Protein AF-A0AAD4ENF5-F1 (afdb_monomer_lite)

Secondary structure (DSSP, 8-state):
-----S---HHHHHHHHHHHHHHHHHHHHHHHHHTTTTS-GGGS-TTHHHHHHHHHHHHHHHHHHHHHHHHHHHHHHHHHHSTT-HHHHHHHHHHHHHHHHHHHHHHHHHHSSEESTTHHHHTT-SSPPS-EEPPHHHHHHHHHHHHHHHHHHHHHHHHHHHHHHHHTT--HHHHHHHHHHHHHHHHHHHT---TTSSS--

Organism: NCBI:txid669026

pLDDT: mean 75.65, std 14.3, range [32.25, 95.06]

Radius of gyration: 20.9 Å; chains: 1; bounding box: 62×36×56 Å

Foldseek 3Di:
DDDPDPDDDPLNVLVVVLVVLVVVLVVLVVVLVVLPVPHDPVPGDLVSQLVSQVSVLVSVLSVLVSLLSVLLSLLVVCCVVVVPDPVLNVVSVVLNVVSNVLSVVVSVCSQPQKVVSSQSSCVSHPDHDDIDGDPCVVSVVSVVVSVVSSVVSQLCSLVSVVVVVVVPPDDPVSVVVSVVSVVVSVVVVVPPPDPVPPPPD

Sequence (201 aa):
MGVLLKRFYIEDWFALVTLVLYIAYTAIAFVALEYGLGKQLVDVPLIDRPIAMMWRWIGTYFYIVITALVKIIIGLFLLRICNHQRWERIILWAMIIIIAVYNLFFFFLAIFACRPAGYQWTFYNPVPEEGECNSSGSATYPTYVAVLLNVVADWILPLLPARLVWKAKMERRKKISVYAVLALGSMYVLDSPSTDNLICK

InterPro domains:
  IPR049326 Rhodopsin domain, fungi [PF20684] (6-189)
  IPR052337 Satratoxin biosynthesis SC1 cluster protein 4-like [PTHR33048] (3-187)

Structure (mmCIF, N/CA/C/O backbone):
data_AF-A0AAD4ENF5-F1
#
_entry.id   AF-A0AAD4ENF5-F1
#
loop_
_atom_site.group_PDB
_atom_site.id
_atom_site.type_symbol
_atom_site.label_atom_id
_atom_site.label_alt_id
_atom_site.label_comp_id
_atom_site.label_asym_id
_atom_site.label_entity_id
_atom_site.label_seq_id
_atom_site.pdbx_PDB_ins_code
_atom_site.Cartn_x
_atom_site.Cartn_y
_atom_site.Cartn_z
_atom_site.occupancy
_atom_site.B_iso_or_equiv
_atom_site.auth_seq_id
_atom_site.auth_comp_id
_atom_site.auth_asym_id
_atom_site.auth_atom_id
_atom_site.pdbx_PDB_model_num
ATOM 1 N N . MET A 1 1 ? -23.781 -23.413 12.553 1.00 32.25 1 MET A N 1
ATOM 2 C CA . MET A 1 1 ? -24.041 -23.156 11.122 1.00 32.25 1 MET A CA 1
ATOM 3 C C . MET A 1 1 ? -24.105 -21.654 10.927 1.00 32.25 1 MET A C 1
ATOM 5 O O . MET A 1 1 ? -24.927 -21.008 11.564 1.00 32.25 1 MET A O 1
ATOM 9 N N . GLY A 1 2 ? -23.144 -21.097 10.189 1.00 41.00 2 GLY A N 1
ATOM 10 C CA . GLY A 1 2 ? -23.000 -19.654 10.010 1.00 41.00 2 GLY A CA 1
ATOM 11 C C . GLY A 1 2 ? -24.148 -19.099 9.179 1.00 41.00 2 GLY A C 1
ATOM 12 O O . GLY A 1 2 ? -24.309 -19.466 8.020 1.00 41.00 2 GLY A O 1
ATOM 13 N N . VAL A 1 3 ? -24.950 -18.224 9.776 1.00 49.69 3 VAL A N 1
ATOM 14 C CA . VAL A 1 3 ? -25.921 -17.425 9.033 1.00 49.69 3 VAL A CA 1
ATOM 15 C C . VAL A 1 3 ? -25.131 -16.323 8.328 1.00 49.69 3 VAL A C 1
ATOM 17 O O . VAL A 1 3 ? -24.711 -15.355 8.958 1.00 49.69 3 VAL A O 1
ATOM 20 N N . LEU A 1 4 ? -24.886 -16.501 7.028 1.00 52.22 4 LEU A N 1
ATOM 21 C CA . LEU A 1 4 ? -24.478 -15.424 6.126 1.00 52.22 4 LEU A CA 1
ATOM 22 C C . LEU A 1 4 ? -25.549 -14.328 6.206 1.00 52.22 4 LEU A C 1
ATOM 24 O O . LEU A 1 4 ? -26.705 -14.544 5.836 1.00 52.22 4 LEU A O 1
ATOM 28 N N . LEU A 1 5 ? -25.184 -13.168 6.754 1.00 58.12 5 LEU A N 1
ATOM 29 C CA . LEU A 1 5 ? -26.067 -12.010 6.825 1.00 58.12 5 LEU A CA 1
ATOM 30 C C . LEU A 1 5 ? -26.479 -11.630 5.397 1.00 58.12 5 LEU A C 1
ATOM 32 O O . LEU A 1 5 ? -25.654 -11.257 4.573 1.00 58.12 5 LEU A O 1
ATOM 36 N N . LYS A 1 6 ? -27.781 -11.735 5.119 1.00 53.53 6 LYS A N 1
ATOM 37 C CA . LYS A 1 6 ? -28.443 -11.600 3.809 1.00 53.53 6 LYS A CA 1
ATOM 38 C C . LYS A 1 6 ? -28.420 -10.175 3.223 1.00 53.53 6 LYS A C 1
ATOM 40 O O . LYS A 1 6 ? -29.302 -9.804 2.455 1.00 53.53 6 LYS A O 1
ATOM 45 N N . ARG A 1 7 ? -27.463 -9.339 3.624 1.00 62.09 7 ARG A N 1
ATOM 46 C CA . ARG A 1 7 ? -27.374 -7.934 3.232 1.00 62.09 7 ARG A CA 1
ATOM 47 C C . ARG A 1 7 ? -25.939 -7.661 2.806 1.00 62.09 7 ARG A C 1
ATOM 49 O O . ARG A 1 7 ? -25.093 -7.447 3.661 1.00 62.09 7 ARG A O 1
ATOM 56 N N . PHE A 1 8 ? -25.692 -7.724 1.499 1.00 65.69 8 PHE A N 1
ATOM 57 C CA . PHE A 1 8 ? -24.437 -7.263 0.912 1.00 65.69 8 PHE A CA 1
ATOM 58 C C . PHE A 1 8 ? -24.306 -5.769 1.177 1.00 65.69 8 PHE A C 1
ATOM 60 O O . PHE A 1 8 ? -25.213 -4.991 0.861 1.00 65.69 8 PHE A O 1
ATOM 67 N N . TYR A 1 9 ? -23.200 -5.375 1.788 1.00 79.00 9 TYR A N 1
ATOM 68 C CA . TYR A 1 9 ? -22.867 -3.977 1.982 1.00 79.00 9 TYR A CA 1
ATOM 69 C C . TYR A 1 9 ? -21.928 -3.511 0.878 1.00 79.00 9 TYR A C 1
ATOM 71 O O . TYR A 1 9 ? -21.269 -4.301 0.209 1.00 79.00 9 TYR A O 1
ATOM 79 N N . ILE A 1 10 ? -21.874 -2.196 0.678 1.00 80.31 10 ILE A N 1
ATOM 80 C CA . ILE A 1 10 ? -20.982 -1.569 -0.305 1.00 80.31 10 ILE A CA 1
ATOM 81 C C . ILE A 1 10 ? -19.514 -1.967 -0.039 1.00 80.31 10 ILE A C 1
ATOM 83 O O . ILE A 1 10 ? -18.742 -2.171 -0.970 1.00 80.31 10 ILE A O 1
ATOM 87 N N . GLU A 1 11 ? -19.157 -2.158 1.233 1.00 83.62 11 GLU A N 1
ATOM 88 C CA . GLU A 1 11 ? -17.850 -2.650 1.688 1.00 83.62 11 GLU A CA 1
ATOM 89 C C . GLU A 1 11 ? -17.495 -4.027 1.096 1.00 83.62 11 GLU A C 1
ATOM 91 O O . GLU A 1 11 ? -16.354 -4.241 0.689 1.00 83.62 11 GLU A O 1
ATOM 96 N N . ASP A 1 12 ? -18.473 -4.932 0.969 1.00 86.75 12 ASP A N 1
ATOM 97 C CA . ASP A 1 12 ? -18.268 -6.280 0.423 1.00 86.75 12 ASP A CA 1
ATOM 98 C C . ASP A 1 12 ? -17.985 -6.235 -1.089 1.00 86.75 12 ASP A C 1
ATOM 100 O O . ASP A 1 12 ? -17.170 -7.002 -1.600 1.00 86.75 12 ASP A O 1
ATOM 104 N N . TRP A 1 13 ? -18.605 -5.293 -1.811 1.00 87.56 13 TRP A N 1
ATOM 105 C CA . TRP A 1 13 ? -18.306 -5.049 -3.227 1.00 87.56 13 TRP A CA 1
ATOM 106 C C . TRP A 1 13 ? -16.887 -4.524 -3.425 1.00 87.56 13 TRP A C 1
ATOM 108 O O . TRP A 1 13 ? -16.167 -5.020 -4.291 1.00 87.56 13 TRP A O 1
ATOM 118 N N . PHE A 1 14 ? -16.454 -3.565 -2.602 1.00 88.25 14 PHE A N 1
ATOM 119 C CA . PHE A 1 14 ? -15.073 -3.086 -2.639 1.00 88.25 14 PHE A CA 1
ATOM 120 C C . PHE A 1 14 ? -14.075 -4.204 -2.312 1.00 88.25 14 PHE A C 1
ATOM 122 O O . PHE A 1 14 ? -13.032 -4.296 -2.962 1.00 88.25 14 PHE A O 1
ATOM 129 N N . ALA A 1 15 ? -14.402 -5.093 -1.370 1.00 89.88 15 ALA A N 1
ATOM 130 C CA . ALA A 1 15 ? -13.582 -6.263 -1.057 1.00 89.88 15 ALA A CA 1
ATOM 131 C C . ALA A 1 15 ? -13.474 -7.239 -2.237 1.00 89.88 15 ALA A C 1
ATOM 133 O O . ALA A 1 15 ? -12.371 -7.684 -2.552 1.00 89.88 15 ALA A O 1
ATOM 134 N N . LEU A 1 16 ? -14.578 -7.518 -2.936 1.00 91.88 16 LEU A N 1
ATOM 135 C CA . LEU A 1 16 ? -14.569 -8.354 -4.140 1.00 91.88 16 LEU A CA 1
ATOM 136 C C . LEU A 1 16 ? -13.735 -7.737 -5.267 1.00 91.88 16 LEU A C 1
ATOM 138 O O . LEU A 1 16 ? -12.925 -8.432 -5.874 1.00 91.88 16 LEU A O 1
ATOM 142 N N . VAL A 1 17 ? -13.873 -6.433 -5.517 1.00 91.75 17 VAL A N 1
ATOM 143 C CA . VAL A 1 17 ? -13.056 -5.728 -6.520 1.00 91.75 17 VAL A CA 1
ATOM 144 C C . VAL A 1 17 ? -11.573 -5.803 -6.158 1.00 91.75 17 VAL A C 1
ATOM 146 O O . VAL A 1 17 ? -10.739 -6.121 -7.003 1.00 91.75 17 VAL A O 1
ATOM 149 N N . THR A 1 18 ? -11.243 -5.573 -4.888 1.00 93.00 18 THR A N 1
ATOM 150 C CA . THR A 1 18 ? -9.863 -5.652 -4.393 1.00 93.00 18 THR A CA 1
ATOM 151 C C . THR A 1 18 ? -9.289 -7.061 -4.543 1.00 93.00 18 THR A C 1
ATOM 153 O O . THR A 1 18 ? -8.130 -7.210 -4.921 1.00 93.00 18 THR A O 1
ATOM 156 N N . LEU A 1 19 ? -10.099 -8.099 -4.317 1.00 93.38 19 LEU A N 1
ATOM 157 C CA . LEU A 1 19 ? -9.700 -9.490 -4.525 1.00 93.38 19 LEU A CA 1
ATOM 158 C C . LEU A 1 19 ? -9.374 -9.775 -5.996 1.00 93.38 19 LEU A C 1
ATOM 160 O O . LEU A 1 19 ? -8.353 -10.392 -6.285 1.00 93.38 19 LEU A O 1
ATOM 164 N N . VAL A 1 20 ? -10.205 -9.303 -6.928 1.00 94.81 20 VAL A N 1
ATOM 165 C CA . VAL A 1 20 ? -9.954 -9.461 -8.371 1.00 94.81 20 VAL A CA 1
ATOM 166 C C . VAL A 1 20 ? -8.667 -8.745 -8.784 1.00 94.81 20 VAL A C 1
ATOM 168 O O . VAL A 1 20 ? -7.845 -9.323 -9.493 1.00 94.81 20 VAL A O 1
ATOM 171 N N . LEU A 1 21 ? -8.445 -7.522 -8.292 1.00 93.44 21 LEU A N 1
ATOM 172 C CA . LEU A 1 21 ? -7.199 -6.786 -8.529 1.00 93.44 21 LEU A CA 1
ATOM 173 C C . LEU A 1 21 ? -5.983 -7.523 -7.957 1.00 93.44 21 LEU A C 1
ATOM 175 O O . LEU A 1 21 ? -4.937 -7.564 -8.599 1.00 93.44 21 LEU A O 1
ATOM 179 N N . TYR A 1 22 ? -6.120 -8.140 -6.783 1.00 94.25 22 TYR A N 1
ATOM 180 C CA . TYR A 1 22 ? -5.055 -8.933 -6.177 1.00 94.25 22 TYR A CA 1
ATOM 181 C C . TYR A 1 22 ? -4.712 -10.182 -6.995 1.00 94.25 22 TYR A C 1
ATOM 183 O O . TYR A 1 22 ? -3.536 -10.481 -7.177 1.00 94.25 22 TYR A O 1
ATOM 191 N N . ILE A 1 23 ? -5.710 -10.870 -7.554 1.00 95.06 23 ILE A N 1
ATOM 192 C CA . ILE A 1 23 ? -5.486 -12.003 -8.467 1.00 95.06 23 ILE A CA 1
ATOM 193 C C . ILE A 1 23 ? -4.753 -11.543 -9.736 1.00 95.06 23 ILE A C 1
ATOM 195 O O . ILE A 1 23 ? -3.837 -12.215 -10.204 1.00 95.06 23 ILE A O 1
ATOM 199 N N . ALA A 1 24 ? -5.114 -10.381 -10.285 1.00 94.00 24 ALA A N 1
ATOM 200 C CA . ALA A 1 24 ? -4.399 -9.817 -11.428 1.00 94.00 24 ALA A CA 1
ATOM 201 C C . ALA A 1 24 ? -2.940 -9.475 -11.073 1.00 94.00 24 ALA A C 1
ATOM 203 O O . ALA A 1 24 ? -2.028 -9.795 -11.832 1.00 94.00 24 ALA A O 1
ATOM 204 N N . TYR A 1 25 ? -2.708 -8.882 -9.899 1.00 94.25 25 TYR A N 1
ATOM 205 C CA . TYR A 1 25 ? -1.368 -8.582 -9.396 1.00 94.25 25 TYR A CA 1
ATOM 206 C C . TYR A 1 25 ? -0.502 -9.840 -9.252 1.00 94.25 25 TYR A C 1
ATOM 208 O O . TYR A 1 25 ? 0.651 -9.837 -9.683 1.00 94.25 25 TYR A O 1
ATOM 216 N N . THR A 1 26 ? -1.036 -10.926 -8.688 1.00 93.44 26 THR A N 1
ATOM 217 C CA . THR A 1 26 ? -0.268 -12.170 -8.542 1.00 93.44 26 THR A CA 1
ATOM 218 C C . THR A 1 26 ? 0.046 -12.802 -9.894 1.00 93.44 26 THR A C 1
ATOM 220 O O . THR A 1 26 ? 1.171 -13.253 -10.092 1.00 93.44 26 THR A O 1
ATOM 223 N N . ALA A 1 27 ? -0.883 -12.770 -10.854 1.00 93.88 27 ALA A N 1
ATOM 224 C CA . ALA A 1 27 ? -0.622 -13.223 -12.220 1.00 93.88 27 ALA A CA 1
ATOM 225 C C . ALA A 1 27 ? 0.510 -12.420 -12.887 1.00 93.88 27 ALA A C 1
ATOM 227 O O . ALA A 1 27 ? 1.433 -13.007 -13.445 1.00 93.88 27 ALA A O 1
ATOM 228 N N . ILE A 1 28 ? 0.488 -11.089 -12.761 1.00 91.44 28 ILE A N 1
ATOM 229 C CA . ILE A 1 28 ? 1.560 -10.205 -13.247 1.00 91.44 28 ILE A CA 1
ATOM 230 C C . ILE A 1 28 ? 2.901 -10.555 -12.595 1.00 91.44 28 ILE A C 1
ATOM 232 O O . ILE A 1 28 ? 3.924 -10.602 -13.276 1.00 91.44 28 ILE A O 1
ATOM 236 N N . ALA A 1 29 ? 2.904 -10.826 -11.288 1.00 89.69 29 ALA A N 1
ATOM 237 C CA . ALA A 1 29 ? 4.113 -11.209 -10.571 1.00 89.69 29 ALA A CA 1
ATOM 238 C C . ALA A 1 29 ? 4.694 -12.531 -11.095 1.00 89.69 29 ALA A C 1
ATOM 240 O O . ALA A 1 29 ? 5.900 -12.604 -11.313 1.00 89.69 29 ALA A O 1
ATOM 241 N N . PHE A 1 30 ? 3.861 -13.544 -11.362 1.00 91.25 30 PHE A N 1
ATOM 242 C CA . PHE A 1 30 ? 4.321 -14.801 -11.963 1.00 91.25 30 PHE A CA 1
ATOM 243 C C . PHE A 1 30 ? 4.950 -14.586 -13.339 1.00 91.25 30 PHE A C 1
ATOM 245 O O . PHE A 1 30 ? 6.053 -15.068 -13.577 1.00 91.25 30 PHE A O 1
ATOM 252 N N . VAL A 1 31 ? 4.305 -13.795 -14.199 1.00 90.00 31 VAL A N 1
ATOM 253 C CA . VAL A 1 31 ? 4.862 -13.440 -15.511 1.00 90.00 31 VAL A CA 1
ATOM 254 C C . VAL A 1 31 ? 6.209 -12.733 -15.346 1.00 90.00 31 VAL A C 1
ATOM 256 O O . VAL A 1 31 ? 7.177 -13.076 -16.015 1.00 90.00 31 VAL A O 1
ATOM 259 N N . ALA A 1 32 ? 6.324 -11.789 -14.411 1.00 86.88 32 ALA A N 1
ATOM 260 C CA . ALA A 1 32 ? 7.579 -11.085 -14.171 1.00 86.88 32 ALA A CA 1
ATOM 261 C C . ALA A 1 32 ? 8.723 -12.030 -13.750 1.00 86.88 32 ALA A C 1
ATOM 263 O O . ALA A 1 32 ? 9.859 -11.853 -14.193 1.00 86.88 32 ALA A O 1
ATOM 264 N N . LEU A 1 33 ? 8.433 -13.046 -12.928 1.00 86.75 33 LEU A N 1
ATOM 265 C CA . LEU A 1 33 ? 9.412 -14.060 -12.515 1.00 86.75 33 LEU A CA 1
ATOM 266 C C . LEU A 1 33 ? 9.925 -14.888 -13.703 1.00 86.75 33 LEU A C 1
ATOM 268 O O . LEU A 1 33 ? 11.116 -15.205 -13.750 1.00 86.75 33 LEU A O 1
ATOM 272 N N . GLU A 1 34 ? 9.065 -15.202 -14.676 1.00 86.88 34 GLU A N 1
ATOM 273 C CA . GLU A 1 34 ? 9.462 -15.922 -15.895 1.00 86.88 34 GLU A CA 1
ATOM 274 C C . GLU A 1 34 ? 10.485 -15.126 -16.718 1.00 86.88 34 GLU A C 1
ATOM 276 O O . GLU A 1 34 ? 11.475 -15.694 -17.178 1.00 86.88 34 GLU A O 1
ATOM 281 N N . TYR A 1 35 ? 10.328 -13.800 -16.795 1.00 82.69 35 TYR A N 1
ATOM 282 C CA . TYR A 1 35 ? 11.280 -12.889 -17.451 1.00 82.69 35 TYR A CA 1
ATOM 283 C C . TYR A 1 35 ? 12.545 -12.594 -16.620 1.00 82.69 35 TYR A C 1
ATOM 285 O O . TYR A 1 35 ? 13.341 -11.723 -16.968 1.00 82.69 35 TYR A O 1
ATOM 293 N N . GLY A 1 36 ? 12.769 -13.319 -15.519 1.00 77.81 36 GLY A N 1
ATOM 294 C CA . GLY A 1 36 ? 14.001 -13.234 -14.733 1.00 77.81 36 GLY A CA 1
ATOM 295 C C . GLY A 1 36 ? 13.982 -12.195 -13.616 1.00 77.81 36 GLY A C 1
ATOM 296 O O . GLY A 1 36 ? 15.041 -11.884 -13.064 1.00 77.81 36 GLY A O 1
ATOM 297 N N . LEU A 1 37 ? 12.807 -11.682 -13.230 1.00 79.12 37 LEU A N 1
ATOM 298 C CA . LEU A 1 37 ? 12.700 -10.844 -12.039 1.00 79.12 37 LEU A CA 1
ATOM 299 C C . LEU A 1 37 ? 13.144 -11.643 -10.799 1.00 79.12 37 LEU A C 1
ATOM 301 O O . LEU A 1 37 ? 12.616 -12.714 -10.521 1.00 79.12 37 LEU A O 1
ATOM 305 N N . GLY A 1 38 ? 14.140 -11.134 -10.069 1.00 76.12 38 GLY A N 1
ATOM 306 C CA . GLY A 1 38 ? 14.723 -11.804 -8.896 1.00 76.12 38 GLY A CA 1
ATOM 307 C C . GLY A 1 38 ? 15.993 -12.623 -9.166 1.00 76.12 38 GLY A C 1
ATOM 308 O O . GLY A 1 38 ? 16.628 -13.059 -8.209 1.00 76.12 38 GLY A O 1
ATOM 309 N N . LYS A 1 39 ? 16.412 -12.797 -10.428 1.00 79.94 39 LYS A N 1
ATOM 310 C CA . LYS A 1 39 ? 17.732 -13.356 -10.773 1.00 79.94 39 LYS A CA 1
ATOM 311 C C . LYS A 1 39 ? 18.805 -12.267 -10.755 1.00 79.94 39 LYS A C 1
ATOM 313 O O . LYS A 1 39 ? 18.502 -11.081 -10.908 1.00 79.94 39 LYS A O 1
ATOM 318 N N . GLN A 1 40 ? 20.069 -12.660 -10.587 1.00 75.19 40 GLN A N 1
ATOM 319 C CA . GLN A 1 40 ? 21.179 -11.718 -10.702 1.00 75.19 40 GLN A CA 1
ATOM 320 C C . GLN A 1 40 ? 21.199 -11.136 -12.122 1.00 75.19 40 GLN A C 1
ATOM 322 O O . GLN A 1 40 ? 21.011 -11.858 -13.097 1.00 75.19 40 GLN A O 1
ATOM 327 N N . LEU A 1 41 ? 21.442 -9.826 -12.246 1.00 72.69 41 LEU A N 1
ATOM 328 C CA . LEU A 1 41 ? 21.414 -9.104 -13.530 1.00 72.69 41 LEU A CA 1
ATOM 329 C C . LEU A 1 41 ? 22.293 -9.751 -14.614 1.00 72.69 41 LEU A C 1
ATOM 331 O O . LEU A 1 41 ? 21.995 -9.614 -15.795 1.00 72.69 41 LEU A O 1
ATOM 335 N N . VAL A 1 42 ? 23.358 -10.453 -14.216 1.00 73.69 42 VAL A N 1
ATOM 336 C CA . VAL A 1 42 ? 24.290 -11.155 -15.112 1.00 73.69 42 VAL A CA 1
ATOM 337 C C . VAL A 1 42 ? 23.624 -12.346 -15.814 1.00 73.69 42 VAL A C 1
ATOM 339 O O . VAL A 1 42 ? 23.913 -12.594 -16.981 1.00 73.69 42 VAL A O 1
ATOM 342 N N . ASP A 1 43 ? 22.686 -13.016 -15.145 1.00 78.19 43 ASP A N 1
ATOM 343 C CA . ASP A 1 43 ? 22.038 -14.242 -15.626 1.00 78.19 43 ASP A CA 1
ATOM 344 C C . ASP A 1 43 ? 20.787 -13.968 -16.478 1.00 78.19 43 ASP A C 1
ATOM 346 O O . ASP A 1 43 ? 20.173 -14.895 -17.007 1.00 78.19 43 ASP A O 1
ATOM 350 N N . VAL A 1 44 ? 20.380 -12.698 -16.601 1.00 78.75 44 VAL A N 1
ATOM 351 C CA . VAL A 1 44 ? 19.179 -12.288 -17.341 1.00 78.75 44 VAL A CA 1
ATOM 352 C C . VAL A 1 44 ? 19.565 -11.755 -18.726 1.00 78.75 44 VAL A C 1
ATOM 354 O O . VAL A 1 44 ? 20.337 -10.783 -18.805 1.00 78.75 44 VAL A O 1
ATOM 357 N N . PRO A 1 45 ? 19.008 -12.326 -19.815 1.00 80.56 45 PRO A N 1
ATOM 358 C CA . PRO A 1 45 ? 19.227 -11.842 -21.175 1.00 80.56 45 PRO A CA 1
ATOM 359 C C . PRO A 1 45 ? 18.901 -10.353 -21.313 1.00 80.56 45 PRO A C 1
ATOM 361 O O . PRO A 1 45 ? 17.903 -9.876 -20.779 1.00 80.56 45 PRO A O 1
ATOM 364 N N . LEU A 1 46 ? 19.723 -9.607 -22.059 1.00 77.00 46 LEU A N 1
ATOM 365 C CA . LEU A 1 46 ? 19.573 -8.150 -22.231 1.00 77.00 46 LEU A CA 1
ATOM 366 C C . LEU A 1 46 ? 18.198 -7.739 -22.787 1.00 77.00 46 LEU A C 1
ATOM 368 O O . LEU A 1 46 ? 17.706 -6.666 -22.458 1.00 77.00 46 LEU A O 1
ATOM 372 N N . ILE A 1 47 ? 17.580 -8.605 -23.593 1.00 79.69 47 ILE A N 1
ATOM 373 C CA . ILE A 1 47 ? 16.252 -8.406 -24.192 1.00 79.69 47 ILE A CA 1
ATOM 374 C C . ILE A 1 47 ? 15.117 -8.582 -23.172 1.00 79.69 47 ILE A C 1
ATOM 376 O O . ILE A 1 47 ? 14.102 -7.896 -23.269 1.00 79.69 47 ILE A O 1
ATOM 380 N N . ASP A 1 48 ? 15.303 -9.430 -22.158 1.00 81.38 48 ASP A N 1
ATOM 381 C CA . ASP A 1 48 ? 14.258 -9.746 -21.176 1.00 81.38 48 ASP A CA 1
ATOM 382 C C . ASP A 1 48 ? 14.221 -8.735 -20.019 1.00 81.38 48 ASP A C 1
ATOM 384 O O . ASP A 1 48 ? 13.182 -8.525 -19.393 1.00 81.38 48 ASP A O 1
ATOM 388 N N . ARG A 1 49 ? 15.338 -8.040 -19.762 1.00 80.19 49 ARG A N 1
ATOM 389 C CA . ARG A 1 49 ? 15.465 -7.006 -18.717 1.00 80.19 49 ARG A CA 1
ATOM 390 C C . ARG A 1 49 ? 14.408 -5.892 -18.793 1.00 80.19 49 ARG A C 1
ATOM 392 O O . ARG A 1 49 ? 13.778 -5.637 -17.763 1.00 80.19 49 ARG A O 1
ATOM 399 N N . PRO A 1 50 ? 14.185 -5.211 -19.937 1.00 80.69 50 PRO A N 1
ATOM 400 C CA . PRO A 1 50 ? 13.176 -4.152 -20.020 1.00 80.69 50 PRO A CA 1
ATOM 401 C C . PRO A 1 50 ? 11.753 -4.689 -19.806 1.00 80.69 50 PRO A C 1
ATOM 403 O O . PRO A 1 50 ? 10.940 -4.039 -19.148 1.00 80.69 50 PRO A O 1
ATOM 406 N N . ILE A 1 51 ? 11.465 -5.908 -20.280 1.00 83.81 51 ILE A N 1
ATOM 407 C CA . ILE A 1 51 ? 10.162 -6.566 -20.109 1.00 83.81 51 ILE A CA 1
ATOM 408 C C . ILE A 1 51 ? 9.923 -6.879 -18.626 1.00 83.81 51 ILE A C 1
ATOM 410 O O . ILE A 1 51 ? 8.879 -6.525 -18.076 1.00 83.81 51 ILE A O 1
ATOM 414 N N . ALA A 1 52 ? 10.910 -7.466 -17.946 1.00 84.00 52 ALA A N 1
ATOM 415 C CA . ALA A 1 52 ? 10.843 -7.748 -16.514 1.00 84.00 52 ALA A CA 1
ATOM 416 C C . ALA A 1 52 ? 10.640 -6.469 -15.681 1.00 84.00 52 ALA A C 1
ATOM 418 O O . ALA A 1 52 ? 9.843 -6.452 -14.738 1.00 84.00 52 ALA A O 1
ATOM 419 N N . MET A 1 53 ? 11.318 -5.374 -16.043 1.00 81.94 53 MET A N 1
ATOM 420 C CA . MET A 1 53 ? 11.159 -4.083 -15.368 1.00 81.94 53 MET A CA 1
ATOM 421 C C . MET A 1 53 ? 9.781 -3.469 -15.607 1.00 81.94 53 MET A C 1
ATOM 423 O O . MET A 1 53 ? 9.181 -2.965 -14.657 1.00 81.94 53 MET A O 1
ATOM 427 N N . MET A 1 54 ? 9.243 -3.560 -16.826 1.00 84.62 54 MET A N 1
ATOM 428 C CA . MET A 1 54 ? 7.882 -3.116 -17.130 1.00 84.62 54 MET A CA 1
ATOM 429 C C . MET A 1 54 ? 6.862 -3.825 -16.233 1.00 84.62 54 MET A C 1
ATOM 431 O O . MET A 1 54 ? 6.069 -3.166 -15.557 1.00 84.62 54 MET A O 1
ATOM 435 N N . TRP A 1 55 ? 6.918 -5.159 -16.158 1.00 87.00 55 TRP A N 1
ATOM 436 C CA . TRP A 1 55 ? 6.020 -5.932 -15.297 1.00 87.00 55 TRP A CA 1
ATOM 437 C C . TRP A 1 55 ? 6.200 -5.604 -13.814 1.00 87.00 55 TRP A C 1
ATOM 439 O O . TRP A 1 55 ? 5.207 -5.516 -13.089 1.00 87.00 55 TRP A O 1
ATOM 449 N N . ARG A 1 56 ? 7.433 -5.348 -13.354 1.00 86.00 56 ARG A N 1
ATOM 450 C CA . ARG A 1 56 ? 7.682 -4.922 -11.969 1.00 86.00 56 ARG A CA 1
ATOM 451 C C . ARG A 1 56 ? 7.022 -3.586 -11.642 1.00 86.00 56 ARG A C 1
ATOM 453 O O . ARG A 1 56 ? 6.414 -3.452 -10.577 1.00 86.00 56 ARG A O 1
ATOM 460 N N . TRP A 1 57 ? 7.136 -2.600 -12.523 1.00 86.56 57 TRP A N 1
ATOM 461 C CA . TRP A 1 57 ? 6.532 -1.286 -12.307 1.00 86.56 57 TRP A CA 1
ATOM 462 C C . TRP A 1 57 ? 5.008 -1.344 -12.349 1.00 86.56 57 TRP A C 1
ATOM 464 O O . TRP A 1 57 ? 4.356 -0.833 -11.438 1.00 86.56 57 TRP A O 1
ATOM 474 N N . ILE A 1 58 ? 4.440 -2.067 -13.319 1.00 88.50 58 ILE A N 1
ATOM 475 C CA . ILE A 1 58 ? 2.997 -2.329 -13.372 1.00 88.50 58 ILE A CA 1
ATOM 476 C C . ILE A 1 58 ? 2.543 -2.994 -12.068 1.00 88.50 58 ILE A C 1
ATOM 478 O O . ILE A 1 58 ? 1.620 -2.505 -11.416 1.00 88.50 58 ILE A O 1
ATOM 482 N N . GLY A 1 59 ? 3.227 -4.055 -11.633 1.00 89.62 59 GLY A N 1
ATOM 483 C CA . GLY A 1 59 ? 2.945 -4.728 -10.367 1.00 89.62 59 GLY A CA 1
ATOM 484 C C . GLY A 1 59 ? 3.003 -3.778 -9.168 1.00 89.62 59 GLY A C 1
ATOM 485 O O . GLY A 1 59 ? 2.123 -3.818 -8.313 1.00 89.62 59 GLY A O 1
ATOM 486 N N . THR A 1 60 ? 3.973 -2.865 -9.137 1.00 88.31 60 THR A N 1
ATOM 487 C CA . THR A 1 60 ? 4.105 -1.850 -8.080 1.00 88.31 60 THR A CA 1
ATOM 488 C C . THR A 1 60 ? 2.888 -0.919 -8.032 1.00 88.31 60 THR A C 1
ATOM 490 O O . THR A 1 60 ? 2.370 -0.642 -6.950 1.00 88.31 60 THR A O 1
ATOM 493 N N . TYR A 1 61 ? 2.366 -0.485 -9.182 1.00 90.31 61 TYR A N 1
ATOM 494 C CA . TYR A 1 61 ? 1.155 0.340 -9.249 1.00 90.31 61 TYR A CA 1
ATOM 495 C C . TYR A 1 61 ? -0.085 -0.395 -8.743 1.00 90.31 61 TYR A C 1
ATOM 497 O O . TYR A 1 61 ? -0.827 0.148 -7.921 1.00 90.31 61 TYR A O 1
ATOM 505 N N . PHE A 1 62 ? -0.281 -1.642 -9.177 1.00 91.31 62 PHE A N 1
ATOM 506 C CA . PHE A 1 62 ? -1.364 -2.486 -8.671 1.00 91.31 62 PHE A CA 1
ATOM 507 C C . PHE A 1 62 ? -1.244 -2.691 -7.164 1.00 91.31 62 PHE A C 1
ATOM 509 O O . PHE A 1 62 ? -2.229 -2.527 -6.446 1.00 91.31 62 PHE A O 1
ATOM 516 N N . TYR A 1 63 ? -0.037 -2.986 -6.678 1.00 90.56 63 TYR A N 1
ATOM 517 C CA . TYR A 1 63 ? 0.230 -3.168 -5.260 1.00 90.56 63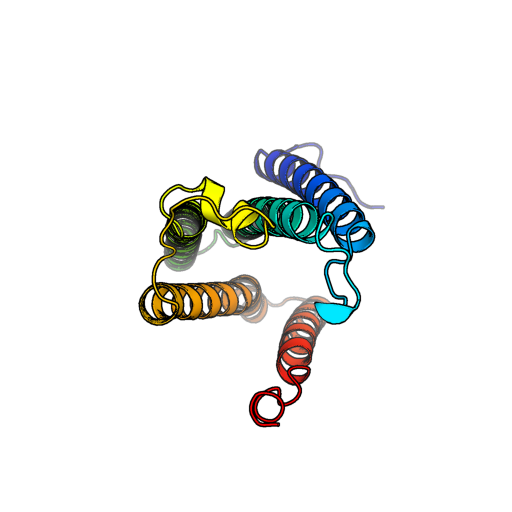 TYR A CA 1
ATOM 518 C C . TYR A 1 63 ? -0.202 -1.942 -4.454 1.00 90.56 63 TYR A C 1
ATOM 520 O O . TYR A 1 63 ? -1.030 -2.094 -3.561 1.00 90.56 63 TYR A O 1
ATOM 528 N N . ILE A 1 64 ? 0.258 -0.733 -4.810 1.00 90.19 64 ILE A N 1
ATOM 529 C CA . ILE A 1 64 ? -0.089 0.519 -4.106 1.00 90.19 64 ILE A CA 1
ATOM 530 C C . ILE A 1 64 ? -1.613 0.705 -4.011 1.00 90.19 64 ILE A C 1
ATOM 532 O O . ILE A 1 64 ? -2.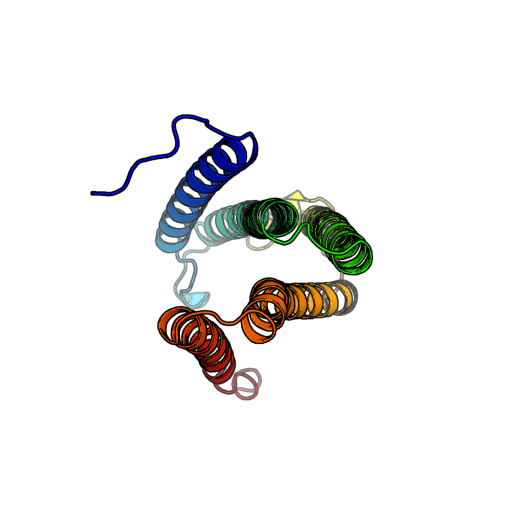138 1.024 -2.942 1.00 90.19 64 ILE A O 1
ATOM 536 N N . VAL A 1 65 ? -2.337 0.465 -5.108 1.00 91.75 65 VAL A N 1
ATOM 537 C CA . VAL A 1 65 ? -3.804 0.581 -5.136 1.00 91.75 65 VAL A CA 1
ATOM 538 C C . VAL A 1 65 ? -4.459 -0.469 -4.237 1.00 91.75 65 VAL A C 1
ATOM 540 O O . VAL A 1 65 ? -5.358 -0.140 -3.462 1.00 91.75 65 VAL A O 1
ATOM 543 N N . ILE A 1 66 ? -3.995 -1.720 -4.287 1.00 92.94 66 ILE A N 1
ATOM 544 C CA . ILE A 1 66 ? -4.537 -2.814 -3.475 1.00 92.94 66 ILE A CA 1
ATOM 545 C C . ILE A 1 66 ? -4.332 -2.538 -1.983 1.00 92.94 66 ILE A C 1
ATOM 547 O O . ILE A 1 66 ? -5.302 -2.620 -1.230 1.00 92.94 66 ILE A O 1
ATOM 551 N N . THR A 1 67 ? -3.122 -2.170 -1.535 1.00 90.19 67 THR A N 1
ATOM 552 C CA . THR A 1 67 ? -2.887 -1.866 -0.105 1.00 90.19 67 THR A CA 1
ATOM 553 C C . THR A 1 67 ? -3.783 -0.723 0.375 1.00 90.19 67 THR A C 1
ATOM 555 O O . THR A 1 67 ? -4.391 -0.829 1.445 1.00 90.19 67 THR A O 1
ATOM 558 N N . ALA A 1 68 ? -3.944 0.331 -0.430 1.00 91.25 68 ALA A N 1
ATOM 559 C CA . ALA A 1 68 ? -4.822 1.445 -0.090 1.00 91.25 68 ALA A CA 1
ATOM 560 C C . ALA A 1 68 ? -6.281 0.989 0.078 1.00 91.25 68 ALA A C 1
ATOM 562 O O . ALA A 1 68 ? -6.906 1.279 1.101 1.00 91.25 68 ALA A O 1
ATOM 563 N N . LEU A 1 69 ? -6.814 0.236 -0.892 1.00 91.81 69 LEU A N 1
ATOM 564 C CA . LEU A 1 69 ? -8.191 -0.260 -0.862 1.00 91.81 69 LEU A CA 1
ATOM 565 C C . LEU A 1 69 ? -8.442 -1.182 0.332 1.00 91.81 69 LEU A C 1
ATOM 567 O O . LEU A 1 69 ? -9.427 -0.988 1.044 1.00 91.81 69 LEU A O 1
ATOM 571 N N . VAL A 1 70 ? -7.537 -2.127 0.605 1.00 91.81 70 VAL A N 1
ATOM 572 C CA . VAL A 1 70 ? -7.645 -3.034 1.759 1.00 91.81 70 VAL A CA 1
ATOM 573 C C . VAL A 1 70 ? -7.758 -2.236 3.059 1.00 91.81 70 VAL A C 1
ATOM 575 O O . VAL A 1 70 ? -8.669 -2.472 3.853 1.00 91.81 70 VAL A O 1
ATOM 578 N N . LYS A 1 71 ? -6.884 -1.245 3.269 1.00 89.56 71 LYS A N 1
ATOM 579 C CA . LYS A 1 71 ? -6.890 -0.422 4.488 1.00 89.56 71 LYS A CA 1
ATOM 580 C C . LYS A 1 71 ? -8.158 0.425 4.612 1.00 89.56 71 LYS A C 1
ATOM 582 O O . LYS A 1 71 ? -8.690 0.556 5.715 1.00 89.56 71 LYS A O 1
ATOM 587 N N . ILE A 1 72 ? -8.675 0.953 3.501 1.00 90.81 72 ILE A N 1
ATOM 588 C CA . ILE A 1 72 ? -9.940 1.702 3.472 1.00 90.81 72 ILE A CA 1
ATOM 589 C C . ILE A 1 72 ? -11.118 0.787 3.829 1.00 90.81 72 ILE A C 1
ATOM 591 O O . ILE A 1 72 ? -11.924 1.156 4.680 1.00 90.81 72 ILE A O 1
ATOM 595 N N . ILE A 1 73 ? -11.201 -0.416 3.250 1.00 91.12 73 ILE A N 1
ATOM 596 C CA . ILE A 1 73 ? -12.268 -1.391 3.535 1.00 91.12 73 ILE A CA 1
ATOM 597 C C . ILE A 1 73 ? -12.255 -1.789 5.011 1.00 91.12 73 ILE A C 1
ATOM 599 O O . ILE A 1 73 ? -13.297 -1.750 5.664 1.00 91.12 73 ILE A O 1
ATOM 603 N N . ILE A 1 74 ? -11.079 -2.116 5.560 1.00 88.88 74 ILE A N 1
ATOM 604 C CA . ILE A 1 74 ? -10.941 -2.451 6.984 1.00 88.88 74 ILE A CA 1
ATOM 605 C C . ILE A 1 74 ? -11.342 -1.248 7.846 1.00 88.88 74 ILE A C 1
ATOM 607 O O . ILE A 1 74 ? -12.072 -1.411 8.822 1.00 88.88 74 ILE A O 1
ATOM 611 N N . GLY A 1 75 ? -10.916 -0.037 7.483 1.00 88.25 75 GLY A N 1
ATOM 612 C CA . GLY A 1 75 ? -11.289 1.189 8.185 1.00 88.25 75 GLY A CA 1
ATOM 613 C C . GLY A 1 75 ? -12.802 1.430 8.210 1.00 88.25 75 GLY A C 1
ATOM 614 O O . GLY A 1 75 ? -13.350 1.736 9.269 1.00 88.25 75 GLY A O 1
ATOM 615 N N . LEU A 1 76 ? -13.489 1.253 7.079 1.00 88.38 76 LEU A N 1
ATOM 616 C CA . LEU A 1 76 ? -14.948 1.386 6.971 1.00 88.38 76 LEU A CA 1
ATOM 617 C C . LEU A 1 76 ? -15.675 0.311 7.790 1.00 88.38 76 LEU A C 1
ATOM 619 O O . LEU A 1 76 ? -16.549 0.633 8.600 1.00 88.38 76 LEU A O 1
ATOM 623 N N . PHE A 1 77 ? -15.224 -0.941 7.688 1.00 86.06 77 PHE A N 1
ATOM 624 C CA . PHE A 1 77 ? -15.746 -2.049 8.484 1.00 86.06 77 PHE A CA 1
ATOM 625 C C . PHE A 1 77 ? -15.601 -1.785 9.993 1.00 86.06 77 PHE A C 1
ATOM 627 O O . PHE A 1 77 ? -16.532 -2.007 10.776 1.00 86.06 77 PHE A O 1
ATOM 634 N N . LEU A 1 78 ? -14.452 -1.244 10.415 1.00 83.00 78 LEU A N 1
ATOM 635 C CA . LEU A 1 78 ? -14.210 -0.843 11.800 1.00 83.00 78 LEU A CA 1
ATOM 636 C C . LEU A 1 78 ? -15.091 0.328 12.227 1.00 83.00 78 LEU A C 1
ATOM 638 O O . LEU A 1 78 ? -15.640 0.317 13.327 1.00 83.00 78 LEU A O 1
ATOM 642 N N . LEU A 1 79 ? -15.279 1.320 11.361 1.00 85.12 79 LEU A N 1
ATOM 643 C CA . LEU A 1 79 ? -16.155 2.455 11.635 1.00 85.12 79 LEU A CA 1
ATOM 644 C C . LEU A 1 79 ? -17.591 2.014 11.888 1.00 85.12 79 LEU A C 1
ATOM 646 O O . LEU A 1 79 ? -18.294 2.602 12.708 1.00 85.12 79 LEU A O 1
ATOM 650 N N . ARG A 1 80 ? -18.012 0.954 11.211 1.00 82.38 80 ARG A N 1
ATOM 651 C CA . ARG A 1 80 ? -19.330 0.375 11.374 1.00 82.38 80 ARG A CA 1
ATOM 652 C C . ARG A 1 80 ? -19.485 -0.421 12.668 1.00 82.38 80 ARG A C 1
ATOM 654 O O . ARG A 1 80 ? -20.515 -0.288 13.329 1.00 82.38 80 ARG A O 1
ATOM 661 N N . ILE A 1 81 ? -18.495 -1.239 13.029 1.00 78.38 81 ILE A N 1
ATOM 662 C CA . ILE A 1 81 ? -18.566 -2.107 14.216 1.00 78.38 81 ILE A CA 1
ATOM 663 C C . ILE A 1 81 ? -18.259 -1.354 15.519 1.00 78.38 81 ILE A C 1
ATOM 665 O O . ILE A 1 81 ? -18.870 -1.632 16.548 1.00 78.38 81 ILE A O 1
ATOM 669 N N . CYS A 1 82 ? -17.355 -0.373 15.479 1.00 69.38 82 CYS A N 1
ATOM 670 C CA . CYS A 1 82 ? -16.875 0.390 16.634 1.00 69.38 82 CYS A CA 1
ATOM 671 C C . CYS A 1 82 ? -17.600 1.736 16.811 1.00 69.38 82 CYS A C 1
ATOM 673 O O . CYS A 1 82 ? -17.085 2.634 17.467 1.00 69.38 82 CYS A O 1
ATOM 675 N N . ASN A 1 83 ? -18.797 1.910 16.243 1.00 66.56 83 ASN A N 1
ATOM 676 C CA . ASN A 1 83 ? -19.517 3.190 16.215 1.00 66.56 83 ASN A CA 1
ATOM 677 C C . ASN A 1 83 ? -20.171 3.595 17.557 1.00 66.56 83 ASN A C 1
ATOM 679 O O . ASN A 1 83 ? -21.308 4.070 17.574 1.00 66.56 83 ASN A O 1
ATOM 683 N N . HIS A 1 84 ? -19.507 3.366 18.692 1.00 68.31 84 HIS A N 1
ATOM 684 C CA . HIS A 1 84 ? -20.061 3.674 20.012 1.00 68.31 84 HIS A CA 1
ATOM 685 C C . HIS A 1 84 ? -19.668 5.060 20.527 1.00 68.31 84 HIS A C 1
ATOM 687 O O . HIS A 1 84 ? -20.511 5.714 21.141 1.00 68.31 84 HIS A O 1
ATOM 693 N N . GLN A 1 85 ? -18.451 5.554 20.259 1.00 76.00 85 GLN A N 1
ATOM 694 C CA . GLN A 1 85 ? -18.019 6.880 20.725 1.00 76.00 85 GLN A CA 1
ATOM 695 C C . GLN A 1 85 ? -17.664 7.847 19.588 1.00 76.00 85 GLN A C 1
ATOM 697 O O . GLN A 1 85 ? -17.062 7.477 18.581 1.00 76.00 85 GLN A O 1
ATOM 702 N N . ARG A 1 86 ? -17.988 9.138 19.772 1.00 79.50 86 ARG A N 1
ATOM 703 C CA . ARG A 1 86 ? -17.698 10.199 18.783 1.00 79.50 86 ARG A CA 1
ATOM 704 C C . ARG A 1 86 ? -16.199 10.344 18.500 1.00 79.50 86 ARG A C 1
ATOM 706 O O . ARG A 1 86 ? -15.823 10.505 17.345 1.00 79.50 86 ARG A O 1
ATOM 713 N N . TRP A 1 87 ? -15.357 10.238 19.528 1.00 78.12 87 TRP A N 1
ATOM 714 C CA . TRP A 1 87 ? -13.899 10.314 19.388 1.00 78.12 87 TRP A CA 1
ATOM 715 C C . TRP A 1 87 ? -13.328 9.185 18.522 1.00 78.12 87 TRP A C 1
ATOM 717 O O . TRP A 1 87 ? -12.479 9.434 17.672 1.00 78.12 87 TRP A O 1
ATOM 727 N N . GLU A 1 88 ? -13.839 7.961 18.675 1.00 75.88 88 GLU A N 1
ATOM 728 C CA . GLU A 1 88 ? -13.402 6.793 17.894 1.00 75.88 88 GLU A CA 1
ATOM 729 C C . GLU A 1 88 ? -13.736 6.963 16.409 1.00 75.88 88 GLU A C 1
ATOM 731 O O . GLU A 1 88 ? -12.900 6.698 15.545 1.00 75.88 88 GLU A O 1
ATOM 736 N N . ARG A 1 89 ? -14.925 7.501 16.111 1.00 82.06 89 ARG A N 1
ATOM 737 C CA . ARG A 1 89 ? -15.335 7.821 14.740 1.00 82.06 89 ARG A CA 1
ATOM 738 C C . ARG A 1 89 ? -14.415 8.860 14.091 1.00 82.06 89 ARG A C 1
ATOM 740 O O . ARG A 1 89 ? -14.071 8.701 12.923 1.00 82.06 89 ARG A O 1
ATOM 747 N N . ILE A 1 90 ? -14.037 9.912 14.822 1.00 85.81 90 ILE A N 1
ATOM 748 C CA . ILE A 1 90 ? -13.151 10.968 14.306 1.00 85.81 90 ILE A CA 1
ATOM 749 C C . ILE A 1 90 ? -11.775 10.387 13.971 1.00 85.81 90 ILE A C 1
ATOM 751 O O . ILE A 1 90 ? -11.265 10.632 12.881 1.00 85.81 90 ILE A O 1
ATOM 755 N N . ILE A 1 91 ? -11.206 9.576 14.868 1.00 83.62 91 ILE A N 1
ATOM 756 C CA . ILE A 1 91 ? -9.895 8.944 14.661 1.00 83.62 91 ILE A CA 1
ATOM 757 C C . ILE A 1 91 ? -9.925 8.014 13.443 1.00 83.62 91 ILE A C 1
ATOM 759 O O . ILE A 1 91 ? -9.019 8.065 12.614 1.00 83.62 91 ILE A O 1
ATOM 763 N N . LEU A 1 92 ? -10.975 7.200 13.300 1.00 84.81 92 LEU A N 1
ATOM 764 C CA . LEU A 1 92 ? -11.111 6.283 12.167 1.00 84.81 92 LEU A CA 1
ATOM 765 C C . LEU A 1 92 ? -11.249 7.020 10.832 1.00 84.81 92 LEU A C 1
ATOM 767 O O . LEU A 1 92 ? -10.546 6.679 9.885 1.00 84.81 92 LEU A O 1
ATOM 771 N N . TRP A 1 93 ? -12.086 8.060 10.756 1.00 88.94 93 TRP A N 1
ATOM 772 C CA . TRP A 1 93 ? -12.189 8.882 9.545 1.00 88.94 93 TRP A CA 1
ATOM 773 C C . TRP A 1 93 ? -10.878 9.587 9.213 1.00 88.94 93 TRP A C 1
ATOM 775 O O . TRP A 1 93 ? -10.452 9.551 8.061 1.00 88.94 93 TRP A O 1
ATOM 785 N N . ALA A 1 94 ? -10.220 10.188 10.207 1.00 89.19 94 ALA A N 1
ATOM 786 C CA . ALA A 1 94 ? -8.930 10.840 10.013 1.00 89.19 94 ALA A CA 1
ATOM 787 C C . ALA A 1 94 ? -7.897 9.856 9.452 1.00 89.19 94 ALA A C 1
ATOM 789 O O . ALA A 1 94 ? -7.210 10.168 8.485 1.00 89.19 94 ALA A O 1
ATOM 790 N N . MET A 1 95 ? -7.839 8.641 9.996 1.00 86.88 95 MET A N 1
ATOM 791 C CA . MET A 1 95 ? -6.921 7.609 9.533 1.00 86.88 95 MET A CA 1
ATOM 792 C C . MET A 1 95 ? -7.236 7.144 8.104 1.00 86.88 95 MET A C 1
ATOM 794 O O . MET A 1 95 ? -6.317 7.052 7.297 1.00 86.88 95 MET A O 1
ATOM 798 N N . ILE A 1 96 ? -8.506 6.906 7.756 1.00 89.25 96 ILE A N 1
ATOM 799 C CA . ILE A 1 96 ? -8.910 6.539 6.385 1.00 89.25 96 ILE A CA 1
ATOM 800 C C . ILE A 1 96 ? -8.503 7.634 5.392 1.00 89.25 96 ILE A C 1
ATOM 802 O O . ILE A 1 96 ? -7.941 7.329 4.342 1.00 89.25 96 ILE A O 1
ATOM 806 N N . ILE A 1 97 ? -8.747 8.903 5.732 1.00 91.00 97 ILE A N 1
ATOM 807 C CA . ILE A 1 97 ? -8.404 10.047 4.878 1.00 91.00 97 ILE A CA 1
ATOM 808 C C . ILE A 1 97 ? -6.889 10.154 4.710 1.00 91.00 97 ILE A C 1
ATOM 810 O O . ILE A 1 97 ? -6.414 10.257 3.583 1.00 91.00 97 ILE A O 1
ATOM 814 N N . ILE A 1 98 ? -6.126 10.079 5.805 1.00 90.12 98 ILE A N 1
ATOM 815 C CA . ILE A 1 98 ? -4.659 10.105 5.758 1.00 90.12 98 ILE A CA 1
ATOM 816 C C . ILE A 1 98 ? -4.152 8.973 4.861 1.00 90.12 98 ILE A C 1
ATOM 818 O O . ILE A 1 98 ? -3.326 9.225 3.987 1.00 90.12 98 ILE A O 1
ATOM 822 N N . ILE A 1 99 ? -4.698 7.761 5.021 1.00 88.94 99 ILE A N 1
ATOM 823 C CA . ILE A 1 99 ? -4.346 6.589 4.214 1.00 88.94 99 ILE A CA 1
ATOM 824 C C . ILE A 1 99 ? -4.617 6.800 2.733 1.00 88.94 99 ILE A C 1
ATOM 826 O O . ILE A 1 99 ? -3.737 6.544 1.909 1.00 88.94 99 ILE A O 1
ATOM 830 N N . ALA A 1 100 ? -5.803 7.285 2.386 1.00 90.06 100 ALA A N 1
ATOM 831 C CA . ALA A 1 100 ? -6.162 7.543 1.001 1.00 90.06 100 ALA A CA 1
ATOM 832 C C . ALA A 1 100 ? -5.253 8.612 0.376 1.00 90.06 100 ALA A C 1
ATOM 834 O O . ALA A 1 100 ? -4.720 8.407 -0.713 1.00 90.06 100 ALA A O 1
ATOM 835 N N . VAL A 1 101 ? -5.029 9.724 1.082 1.00 90.69 101 VAL A N 1
ATOM 836 C CA . VAL A 1 101 ? -4.239 10.856 0.581 1.00 90.69 101 VAL A CA 1
ATOM 837 C C . VAL A 1 101 ? -2.777 10.469 0.379 1.00 90.69 101 VAL A C 1
ATOM 839 O O . VAL A 1 101 ? -2.231 10.744 -0.689 1.00 90.69 101 VAL A O 1
ATOM 842 N N . TYR A 1 102 ? -2.136 9.807 1.351 1.00 88.19 102 TYR A N 1
ATOM 843 C CA . TYR A 1 102 ? -0.722 9.456 1.195 1.00 88.19 102 TYR A CA 1
ATOM 844 C C . TYR A 1 102 ? -0.514 8.390 0.114 1.00 88.19 102 TYR A C 1
ATOM 846 O O . TYR A 1 102 ? 0.454 8.489 -0.636 1.00 88.19 102 TYR A O 1
ATOM 854 N N . ASN A 1 103 ? -1.396 7.384 0.004 1.00 88.75 103 ASN A N 1
ATOM 855 C CA . ASN A 1 103 ? -1.248 6.347 -1.024 1.00 88.75 103 ASN A CA 1
ATOM 856 C C . ASN A 1 103 ? -1.451 6.937 -2.416 1.00 88.75 103 ASN A C 1
ATOM 858 O O . ASN A 1 103 ? -0.706 6.605 -3.332 1.00 88.75 103 ASN A O 1
ATOM 862 N N . LEU A 1 104 ? -2.418 7.845 -2.567 1.00 89.75 104 LEU A N 1
ATOM 863 C CA . LEU A 1 104 ? -2.650 8.542 -3.825 1.00 89.75 104 LEU A CA 1
ATOM 864 C C . LEU A 1 104 ? -1.448 9.414 -4.208 1.00 89.75 104 LEU A C 1
ATOM 866 O O . LEU A 1 104 ? -0.999 9.384 -5.351 1.00 89.75 104 LEU A O 1
ATOM 870 N N . PHE A 1 105 ? -0.884 10.147 -3.248 1.00 89.19 105 PHE A N 1
ATOM 871 C CA . PHE A 1 105 ? 0.332 10.928 -3.464 1.00 89.19 105 PHE A CA 1
ATOM 872 C C . PHE A 1 105 ? 1.511 10.040 -3.886 1.00 89.19 105 PHE A C 1
ATOM 874 O O . PHE A 1 105 ? 2.183 10.334 -4.873 1.00 89.19 105 PHE A O 1
ATOM 881 N N . PHE A 1 106 ? 1.723 8.922 -3.189 1.00 85.31 106 PHE A N 1
ATOM 882 C CA . PHE A 1 106 ? 2.787 7.974 -3.510 1.00 85.31 106 PHE A CA 1
ATOM 883 C C . PHE A 1 106 ? 2.586 7.308 -4.878 1.00 85.31 106 PHE A C 1
ATOM 885 O O . PHE A 1 106 ? 3.547 7.131 -5.618 1.00 85.31 106 PHE A O 1
ATOM 892 N N . PHE A 1 107 ? 1.343 7.009 -5.259 1.00 88.00 107 PHE A N 1
ATOM 893 C CA . PHE A 1 107 ? 1.002 6.488 -6.582 1.00 88.00 107 PHE A CA 1
ATOM 894 C C . PHE A 1 107 ? 1.418 7.452 -7.700 1.00 88.00 107 PHE A C 1
ATOM 896 O O . PHE A 1 107 ? 2.092 7.050 -8.646 1.00 88.00 107 PHE A O 1
ATOM 903 N N . PHE A 1 108 ? 1.093 8.742 -7.568 1.00 86.94 108 PHE A N 1
ATOM 904 C CA . PHE A 1 108 ? 1.523 9.746 -8.542 1.00 86.94 108 PHE A CA 1
ATOM 905 C C . PHE A 1 108 ? 3.038 9.945 -8.547 1.00 86.94 108 PHE A C 1
ATOM 907 O O . PHE A 1 108 ? 3.625 10.058 -9.621 1.00 86.94 108 PHE A O 1
ATOM 914 N N . LEU A 1 109 ? 3.687 9.935 -7.379 1.00 85.25 109 LEU A N 1
ATOM 915 C CA . LEU A 1 109 ? 5.148 9.971 -7.311 1.00 85.25 109 LEU A CA 1
ATOM 916 C C . LEU A 1 109 ? 5.786 8.780 -8.032 1.00 85.25 109 LEU A C 1
ATOM 918 O O . LEU A 1 109 ? 6.773 8.967 -8.733 1.00 85.25 109 LEU A O 1
ATOM 922 N N . ALA A 1 110 ? 5.217 7.581 -7.899 1.00 82.31 110 ALA A N 1
ATOM 923 C CA . ALA A 1 110 ? 5.719 6.382 -8.560 1.00 82.31 110 ALA A CA 1
ATOM 924 C C . ALA A 1 110 ? 5.514 6.422 -10.087 1.00 82.31 110 ALA A C 1
ATOM 926 O O . ALA A 1 110 ? 6.344 5.901 -10.828 1.00 82.31 110 ALA A O 1
ATOM 927 N N . ILE A 1 111 ? 4.436 7.043 -10.578 1.00 83.38 111 ILE A N 1
ATOM 928 C CA . ILE A 1 111 ? 4.195 7.229 -12.022 1.00 83.38 111 ILE A CA 1
ATOM 929 C C . ILE A 1 111 ? 5.141 8.274 -12.614 1.00 83.38 111 ILE A C 1
ATOM 931 O O . ILE A 1 111 ? 5.701 8.076 -13.690 1.00 83.38 111 ILE A O 1
ATOM 935 N N . PHE A 1 112 ? 5.332 9.388 -11.908 1.00 81.62 112 PHE A N 1
ATOM 936 C CA . PHE A 1 112 ? 6.145 10.514 -12.367 1.00 81.62 112 PHE A CA 1
ATOM 937 C C . PHE A 1 112 ? 7.586 10.473 -11.846 1.00 81.62 112 PHE A C 1
ATOM 939 O O . PHE A 1 112 ? 8.270 11.498 -11.852 1.00 81.62 112 PHE A O 1
ATOM 946 N N . ALA A 1 113 ? 8.054 9.301 -11.411 1.00 75.94 113 ALA A N 1
ATOM 947 C CA . ALA A 1 113 ? 9.410 9.113 -10.907 1.00 75.94 113 ALA A CA 1
ATOM 948 C C . ALA A 1 113 ? 10.477 9.390 -11.982 1.00 75.94 113 ALA A C 1
ATOM 950 O O . ALA A 1 113 ? 11.568 9.859 -11.654 1.00 75.94 113 ALA A O 1
ATOM 951 N N . CYS A 1 114 ? 10.155 9.140 -13.257 1.00 77.88 114 CYS A N 1
ATOM 952 C CA . CYS A 1 114 ? 11.038 9.399 -14.393 1.00 77.88 114 CYS A CA 1
ATOM 953 C C . CYS A 1 114 ? 10.386 10.309 -15.441 1.00 77.88 114 CYS A C 1
ATOM 955 O O . CYS A 1 114 ? 9.162 10.342 -15.604 1.00 77.88 114 CYS A O 1
ATOM 957 N N . ARG A 1 115 ? 11.222 11.066 -16.156 1.00 74.81 115 ARG A N 1
ATOM 958 C CA . ARG A 1 115 ? 10.855 11.947 -17.268 1.00 74.81 115 ARG A CA 1
ATOM 959 C C . ARG A 1 115 ? 11.633 11.497 -18.515 1.00 74.81 115 ARG A C 1
ATOM 961 O O . ARG A 1 115 ? 12.849 11.654 -18.522 1.00 74.81 115 ARG A O 1
ATOM 968 N N . PRO A 1 116 ? 10.971 10.979 -19.564 1.00 76.62 116 PRO A N 1
ATOM 969 C CA . PRO A 1 116 ? 9.550 10.623 -19.655 1.00 76.62 116 PRO A CA 1
ATOM 970 C C . PRO A 1 116 ? 9.184 9.432 -18.752 1.00 76.62 116 PRO A C 1
ATOM 972 O O . PRO A 1 116 ? 10.042 8.634 -18.387 1.00 76.62 116 PRO A O 1
ATOM 975 N N . ALA A 1 117 ? 7.896 9.278 -18.416 1.00 70.00 117 ALA A N 1
ATOM 976 C CA . ALA A 1 117 ? 7.444 8.184 -17.548 1.00 70.00 117 ALA A CA 1
ATOM 977 C C . ALA A 1 117 ? 7.819 6.803 -18.110 1.00 70.00 117 ALA A C 1
ATOM 979 O O . ALA A 1 117 ? 8.062 5.891 -17.331 1.00 70.00 117 ALA A O 1
ATOM 980 N N . GLY A 1 118 ? 7.937 6.660 -19.437 1.00 70.75 118 GLY A N 1
ATOM 981 C CA . GLY A 1 118 ? 8.364 5.408 -20.064 1.00 70.75 118 GLY A CA 1
ATOM 982 C C . GLY A 1 118 ? 9.824 5.027 -19.880 1.00 70.75 118 GLY A C 1
ATOM 983 O O . GLY A 1 118 ? 10.169 3.851 -19.980 1.00 70.75 118 GLY A O 1
ATOM 984 N N . TYR A 1 119 ? 10.656 5.978 -19.466 1.00 74.94 119 TYR A N 1
ATOM 985 C CA . TYR A 1 119 ? 12.062 5.719 -19.197 1.00 74.94 119 TYR A CA 1
ATOM 986 C C . TYR A 1 119 ? 12.277 4.726 -18.043 1.00 74.94 119 TYR A C 1
ATOM 988 O O . TYR A 1 119 ? 13.273 4.009 -18.000 1.00 74.94 119 TYR A O 1
ATOM 996 N N . GLN A 1 120 ? 11.304 4.602 -17.132 1.00 74.62 120 GLN A N 1
ATOM 997 C CA . GLN A 1 120 ? 11.379 3.680 -15.993 1.00 74.62 120 GLN A CA 1
ATOM 998 C C . GLN A 1 120 ? 11.527 2.198 -16.400 1.00 74.62 120 GLN A C 1
ATOM 1000 O O . GLN A 1 120 ? 12.077 1.406 -15.633 1.00 74.62 120 GLN A O 1
ATOM 1005 N N . TRP A 1 121 ? 11.019 1.815 -17.580 1.00 72.44 121 TRP A N 1
ATOM 1006 C CA . TRP A 1 121 ? 11.089 0.447 -18.100 1.00 72.44 121 TRP A CA 1
ATOM 1007 C C . TRP A 1 121 ? 12.091 0.308 -19.252 1.00 72.44 121 TRP A C 1
ATOM 1009 O O . TRP A 1 121 ? 12.645 -0.775 -19.430 1.00 72.44 121 TRP A O 1
ATOM 1019 N N . THR A 1 122 ? 12.383 1.388 -19.990 1.00 70.50 122 THR A N 1
ATOM 1020 C CA . THR A 1 122 ? 13.405 1.399 -21.052 1.00 70.50 122 THR A CA 1
ATOM 1021 C C . THR A 1 122 ? 14.821 1.670 -20.542 1.00 70.50 122 THR A C 1
ATOM 1023 O O . THR A 1 122 ? 15.763 1.527 -21.311 1.00 70.50 122 THR A O 1
ATOM 1026 N N . PHE A 1 123 ? 15.019 1.947 -19.246 1.00 67.19 123 PHE A N 1
ATOM 1027 C CA . PHE A 1 123 ? 16.348 2.179 -18.652 1.00 67.19 123 PHE A CA 1
ATOM 1028 C C . PHE A 1 123 ? 17.376 1.072 -18.953 1.00 67.19 123 PHE A C 1
ATOM 1030 O O . PHE A 1 123 ? 18.561 1.344 -19.114 1.00 67.19 123 PHE A O 1
ATOM 1037 N N . TYR A 1 124 ? 16.929 -0.186 -19.039 1.00 65.12 124 TYR A N 1
ATOM 1038 C CA . TYR A 1 124 ? 17.788 -1.337 -19.343 1.00 65.12 124 TYR A CA 1
ATOM 1039 C C . TYR A 1 124 ? 17.757 -1.754 -20.819 1.00 65.12 124 TYR A C 1
ATOM 1041 O O . TYR A 1 124 ? 18.254 -2.833 -21.149 1.00 65.12 124 TYR A O 1
ATOM 1049 N N . ASN A 1 125 ? 17.171 -0.942 -21.706 1.00 69.38 125 ASN A N 1
ATOM 1050 C CA . ASN A 1 125 ? 17.216 -1.222 -23.134 1.00 69.38 125 ASN A CA 1
ATOM 1051 C C . ASN A 1 125 ? 18.660 -1.148 -23.654 1.00 69.38 125 ASN A C 1
ATOM 1053 O O . ASN A 1 125 ? 19.433 -0.286 -23.237 1.00 69.38 125 ASN A O 1
ATOM 1057 N N . PRO A 1 126 ? 19.015 -2.001 -24.630 1.00 59.72 126 PRO A N 1
ATOM 1058 C CA . PRO A 1 126 ? 20.301 -1.920 -25.319 1.00 59.72 126 PRO A CA 1
ATOM 1059 C C . PRO A 1 126 ? 20.452 -0.642 -26.164 1.00 59.72 126 PRO A C 1
ATOM 1061 O O . PRO A 1 126 ? 21.573 -0.263 -26.489 1.00 59.72 126 PRO A O 1
ATOM 1064 N N . VAL A 1 127 ? 19.342 0.029 -26.498 1.00 63.12 127 VAL A N 1
ATOM 1065 C CA . VAL A 1 127 ? 19.317 1.370 -27.096 1.00 63.12 127 VAL A CA 1
ATOM 1066 C C . VAL A 1 127 ? 18.713 2.324 -26.060 1.00 63.12 127 VAL A C 1
ATOM 1068 O O . VAL A 1 127 ? 17.500 2.268 -25.842 1.00 63.12 127 VAL A O 1
ATOM 1071 N N . PRO A 1 128 ? 19.526 3.138 -25.368 1.00 58.91 128 PRO A N 1
ATOM 1072 C CA . PRO A 1 128 ? 19.022 4.038 -24.342 1.00 58.91 128 PRO A CA 1
ATOM 1073 C C . PRO A 1 128 ? 18.204 5.166 -24.978 1.00 58.91 128 PRO A C 1
ATOM 1075 O O . PRO A 1 128 ? 18.675 5.857 -25.881 1.00 58.91 128 PRO A O 1
ATOM 1078 N N . GLU A 1 129 ? 16.972 5.343 -24.508 1.00 66.19 129 GLU A N 1
ATOM 1079 C CA . GLU A 1 129 ? 16.184 6.548 -24.775 1.00 66.19 129 GLU A CA 1
ATOM 1080 C C . GLU A 1 129 ? 16.693 7.695 -23.890 1.00 66.19 129 GLU A C 1
ATOM 1082 O O . GLU A 1 129 ? 17.153 7.463 -22.772 1.00 66.19 129 GLU A O 1
ATOM 1087 N N . GLU A 1 130 ? 16.617 8.940 -24.362 1.00 67.75 130 GLU A N 1
ATOM 1088 C CA . GLU A 1 130 ? 16.962 10.100 -23.535 1.00 67.75 130 GLU A CA 1
ATOM 1089 C C . GLU A 1 130 ? 15.917 10.276 -22.423 1.00 67.75 130 GLU A C 1
ATOM 1091 O O . GLU A 1 130 ? 14.731 10.504 -22.681 1.00 67.75 130 GLU A O 1
ATOM 1096 N N . GLY A 1 131 ? 16.352 10.162 -21.169 1.00 67.56 131 GLY A N 1
ATOM 1097 C CA . GLY A 1 131 ? 15.480 10.324 -20.017 1.00 67.56 131 GLY A CA 1
ATOM 1098 C C . GLY A 1 131 ? 16.250 10.499 -18.718 1.00 67.56 131 GLY A C 1
ATOM 1099 O O . GLY A 1 131 ? 17.346 9.972 -18.530 1.00 67.56 131 GLY A O 1
ATOM 1100 N N . GLU A 1 132 ? 15.645 11.237 -17.795 1.00 70.94 132 GLU A N 1
ATOM 1101 C CA . GLU A 1 132 ? 16.163 11.434 -16.448 1.00 70.94 132 GLU A CA 1
ATOM 1102 C C . GLU A 1 132 ? 15.152 10.882 -15.444 1.00 70.94 132 GLU A C 1
ATOM 1104 O O . GLU A 1 132 ? 13.977 11.263 -15.410 1.00 70.94 132 GLU A O 1
ATOM 1109 N N . CYS A 1 133 ? 15.609 9.950 -14.611 1.00 75.44 133 CYS A N 1
ATOM 1110 C CA . CYS A 1 133 ? 14.884 9.579 -13.406 1.00 75.44 133 CYS A CA 1
ATOM 1111 C C . CYS A 1 133 ? 15.305 10.509 -12.275 1.00 75.44 133 CYS A C 1
ATOM 1113 O O . CYS A 1 133 ? 16.474 10.886 -12.170 1.00 75.44 133 CYS A O 1
ATOM 1115 N N . ASN A 1 134 ? 14.351 10.872 -11.419 1.00 68.12 134 ASN A N 1
ATOM 1116 C CA . ASN A 1 134 ? 14.644 11.709 -10.268 1.00 68.12 134 ASN A CA 1
ATOM 1117 C C . ASN A 1 134 ? 15.740 11.034 -9.431 1.00 68.12 134 ASN A C 1
ATOM 1119 O O . ASN A 1 134 ? 15.661 9.827 -9.183 1.00 68.12 134 ASN A O 1
ATOM 1123 N N . SER A 1 135 ? 16.773 11.785 -9.033 1.00 57.69 135 SER A N 1
ATOM 1124 C CA . SER A 1 135 ? 17.916 11.188 -8.337 1.00 57.69 135 SER A CA 1
ATOM 1125 C C . SER A 1 135 ? 17.442 10.429 -7.098 1.00 57.69 135 SER A C 1
ATOM 1127 O O . SER A 1 135 ? 16.505 10.859 -6.409 1.00 57.69 135 SER A O 1
ATOM 1129 N N . SER A 1 136 ? 18.092 9.299 -6.805 1.00 55.44 136 SER A N 1
ATOM 1130 C CA . SER A 1 136 ? 17.704 8.404 -5.715 1.00 55.44 136 SER A CA 1
ATOM 1131 C C . SER A 1 136 ? 17.486 9.175 -4.410 1.00 55.44 136 SER A C 1
ATOM 1133 O O . SER A 1 136 ? 16.525 8.896 -3.706 1.00 55.44 136 SER A O 1
ATOM 1135 N N . GLY A 1 137 ? 18.270 10.224 -4.131 1.00 54.56 137 GLY A N 1
ATOM 1136 C CA . GLY A 1 137 ? 18.126 11.058 -2.932 1.00 54.56 137 GLY A CA 1
ATOM 1137 C C . GLY A 1 137 ? 16.770 11.768 -2.795 1.00 54.56 137 GLY A C 1
ATOM 1138 O O . GLY A 1 137 ? 16.177 11.742 -1.716 1.00 54.56 137 GLY A O 1
ATOM 1139 N N . SER A 1 138 ? 16.229 12.349 -3.871 1.00 59.78 138 SER A N 1
ATOM 1140 C CA . SER A 1 138 ? 14.961 13.099 -3.818 1.00 59.78 138 SER A CA 1
ATOM 1141 C C . SER A 1 138 ? 13.726 12.196 -3.741 1.00 59.78 138 SER A C 1
ATOM 1143 O O . SER A 1 138 ? 12.725 12.581 -3.139 1.00 59.78 138 SER A O 1
ATOM 1145 N N . ALA A 1 139 ? 13.792 10.982 -4.296 1.00 64.62 139 ALA A N 1
ATOM 1146 C CA . ALA A 1 139 ? 12.712 9.993 -4.214 1.00 64.62 139 ALA A CA 1
ATOM 1147 C C . ALA A 1 139 ? 12.774 9.120 -2.942 1.00 64.62 139 ALA A C 1
ATOM 1149 O O . ALA A 1 139 ? 11.768 8.544 -2.522 1.00 64.62 139 ALA A O 1
ATOM 1150 N N . THR A 1 140 ? 13.935 9.044 -2.290 1.00 68.94 140 THR A N 1
ATOM 1151 C CA . THR A 1 140 ? 14.153 8.199 -1.106 1.00 68.94 140 THR A CA 1
ATOM 1152 C C . THR A 1 140 ? 13.392 8.704 0.119 1.00 68.94 140 THR A C 1
ATOM 1154 O O . THR A 1 140 ? 12.709 7.927 0.787 1.00 68.94 140 THR A O 1
ATOM 1157 N N . TYR A 1 141 ? 13.434 10.012 0.391 1.00 74.56 141 TYR A N 1
ATOM 1158 C CA . TYR A 1 141 ? 12.740 10.601 1.540 1.00 74.56 141 TYR A CA 1
ATOM 1159 C C . TYR A 1 141 ? 11.217 10.346 1.548 1.00 74.56 141 TYR A C 1
ATOM 1161 O O . TYR A 1 141 ? 10.722 9.785 2.531 1.00 74.56 141 TYR A O 1
ATOM 1169 N N . PRO A 1 142 ? 10.450 10.677 0.485 1.00 75.44 142 PRO A N 1
ATOM 1170 C CA . PRO A 1 142 ? 9.008 10.424 0.479 1.00 75.44 142 PRO A CA 1
ATOM 1171 C C . PRO A 1 142 ? 8.675 8.928 0.539 1.00 75.44 142 PRO A C 1
ATOM 1173 O O . PRO A 1 142 ? 7.659 8.558 1.126 1.00 75.44 142 PRO A O 1
ATOM 1176 N N . THR A 1 143 ? 9.541 8.063 0.004 1.00 78.12 143 THR A N 1
ATOM 1177 C CA . THR A 1 143 ? 9.369 6.606 0.082 1.00 78.12 143 THR A CA 1
ATOM 1178 C C . THR A 1 143 ? 9.495 6.101 1.517 1.00 78.12 143 THR A C 1
ATOM 1180 O O . THR A 1 143 ? 8.620 5.370 1.978 1.00 78.12 143 THR A O 1
ATOM 1183 N N . TYR A 1 144 ? 10.513 6.534 2.269 1.00 80.12 144 TYR A N 1
ATOM 1184 C CA . TYR A 1 144 ? 10.646 6.157 3.680 1.00 80.12 144 TYR A CA 1
ATOM 1185 C C . TYR A 1 144 ? 9.460 6.623 4.519 1.00 80.12 144 TYR A C 1
ATOM 1187 O O . TYR A 1 144 ? 8.928 5.853 5.318 1.00 80.12 144 TYR A O 1
ATOM 1195 N N . VAL A 1 145 ? 9.001 7.858 4.308 1.00 82.31 145 VAL A N 1
ATOM 1196 C CA . VAL A 1 145 ? 7.816 8.377 5.003 1.00 82.31 145 VAL A CA 1
ATOM 1197 C C . VAL A 1 145 ? 6.580 7.542 4.658 1.00 82.31 145 VAL A C 1
ATOM 1199 O O . VAL A 1 145 ? 5.830 7.164 5.558 1.00 82.31 145 VAL A O 1
ATOM 1202 N N . ALA A 1 146 ? 6.383 7.191 3.385 1.00 80.50 146 ALA A N 1
ATOM 1203 C CA . ALA A 1 146 ? 5.264 6.356 2.957 1.00 80.50 146 ALA A CA 1
ATOM 1204 C C . ALA A 1 146 ? 5.308 4.953 3.583 1.00 80.50 146 ALA A C 1
ATOM 1206 O O . ALA A 1 146 ? 4.271 4.442 4.010 1.00 80.50 146 ALA A O 1
ATOM 1207 N N . VAL A 1 147 ? 6.490 4.339 3.682 1.00 82.38 147 VAL A N 1
ATOM 1208 C CA . VAL A 1 147 ? 6.674 3.040 4.348 1.00 82.38 147 VAL A CA 1
ATOM 1209 C C . VAL A 1 147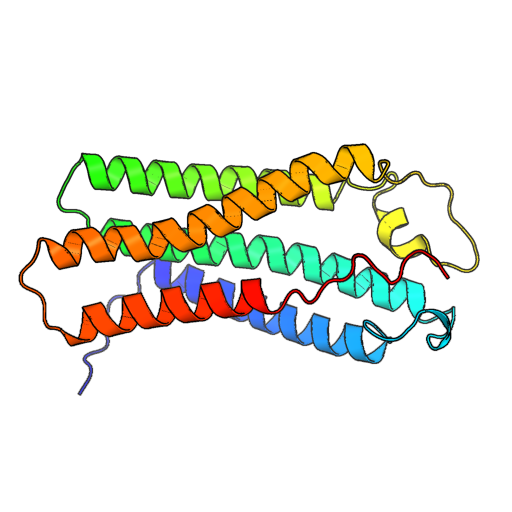 ? 6.335 3.146 5.833 1.00 82.38 147 VAL A C 1
ATOM 1211 O O . VAL A 1 147 ? 5.537 2.353 6.331 1.00 82.38 147 VAL A O 1
ATOM 1214 N N . LEU A 1 148 ? 6.860 4.156 6.532 1.00 83.56 148 LEU A N 1
ATOM 1215 C CA . LEU A 1 148 ? 6.573 4.378 7.951 1.00 83.56 148 LEU A CA 1
ATOM 1216 C C . LEU A 1 148 ? 5.074 4.576 8.204 1.00 83.56 148 LEU A C 1
ATOM 1218 O O . LEU A 1 148 ? 4.520 3.951 9.105 1.00 83.56 148 LEU A O 1
ATOM 1222 N N . LEU A 1 149 ? 4.396 5.390 7.391 1.00 83.81 149 LEU A N 1
ATOM 1223 C CA . LEU A 1 149 ? 2.952 5.614 7.506 1.00 83.81 149 LEU A CA 1
ATOM 1224 C C . LEU A 1 149 ? 2.141 4.345 7.230 1.00 83.81 149 LEU A C 1
ATOM 1226 O O . LEU A 1 149 ? 1.156 4.085 7.923 1.00 83.81 149 LEU A O 1
ATOM 1230 N N . ASN A 1 150 ? 2.558 3.542 6.249 1.00 84.38 150 ASN A N 1
ATOM 1231 C CA . ASN A 1 150 ? 1.926 2.259 5.960 1.00 84.38 150 ASN A CA 1
ATOM 1232 C C . ASN A 1 150 ? 2.033 1.304 7.146 1.00 84.38 150 ASN A C 1
ATOM 1234 O O . ASN A 1 150 ? 1.008 0.768 7.564 1.00 84.38 150 ASN A O 1
ATOM 1238 N N . VAL A 1 151 ? 3.236 1.159 7.706 1.00 84.69 151 VAL A N 1
ATOM 1239 C CA . VAL A 1 151 ? 3.481 0.328 8.887 1.00 84.69 151 VAL A CA 1
ATOM 1240 C C . VAL A 1 151 ? 2.636 0.835 10.047 1.00 84.69 151 VAL A C 1
ATOM 1242 O O . VAL A 1 151 ? 1.856 0.076 10.607 1.00 84.69 151 VAL A O 1
ATOM 1245 N N . VAL A 1 152 ? 2.699 2.126 10.375 1.00 84.00 152 VAL A N 1
ATOM 1246 C CA . VAL A 1 152 ? 1.905 2.717 11.465 1.00 84.00 152 VAL A CA 1
ATOM 1247 C C . VAL A 1 152 ? 0.408 2.432 11.291 1.00 84.00 152 VAL A C 1
ATOM 1249 O O . VAL A 1 152 ? -0.255 2.062 12.261 1.00 84.00 152 VAL A O 1
ATOM 1252 N N . ALA A 1 153 ? -0.126 2.530 10.072 1.00 84.12 153 ALA A N 1
ATOM 1253 C CA . ALA A 1 153 ? -1.514 2.169 9.792 1.00 84.12 153 ALA A CA 1
ATOM 1254 C C . ALA A 1 153 ? -1.813 0.688 10.093 1.00 84.12 153 ALA A C 1
ATOM 1256 O O . ALA A 1 153 ? -2.854 0.395 10.681 1.00 84.12 153 ALA A O 1
ATOM 1257 N N . ASP A 1 154 ? -0.894 -0.223 9.767 1.00 84.88 154 ASP A N 1
ATOM 1258 C CA . ASP A 1 154 ? -1.030 -1.665 10.020 1.00 84.88 154 ASP A CA 1
ATOM 1259 C C . ASP A 1 154 ? -0.990 -2.010 11.517 1.00 84.88 154 ASP A C 1
ATOM 1261 O O . ASP A 1 154 ? -1.597 -2.992 11.941 1.00 84.88 154 ASP A O 1
ATOM 1265 N N . TRP A 1 155 ? -0.359 -1.170 12.346 1.00 81.25 155 TRP A N 1
ATOM 1266 C CA . TRP A 1 155 ? -0.415 -1.285 13.809 1.00 81.25 155 TRP A CA 1
ATOM 1267 C C . TRP A 1 155 ? -1.693 -0.681 14.400 1.00 81.25 155 TRP A C 1
ATOM 1269 O O . TRP A 1 155 ? -2.287 -1.253 15.317 1.00 81.25 155 TRP A O 1
ATOM 1279 N N . ILE A 1 156 ? -2.136 0.478 13.903 1.00 81.44 156 ILE A N 1
ATOM 1280 C CA . ILE A 1 156 ? -3.295 1.194 14.456 1.00 81.44 156 ILE A CA 1
ATOM 1281 C C . ILE A 1 156 ? -4.606 0.473 14.123 1.00 81.44 156 ILE A C 1
ATOM 1283 O O . ILE A 1 156 ? -5.455 0.334 15.010 1.00 81.44 156 ILE A O 1
ATOM 1287 N N . LEU A 1 157 ? -4.766 -0.010 12.884 1.00 82.38 157 LEU A N 1
ATOM 1288 C CA . LEU A 1 157 ? -5.988 -0.663 12.399 1.00 82.38 157 LEU A CA 1
ATOM 1289 C C . LEU A 1 157 ? -6.439 -1.828 13.307 1.00 82.38 157 LEU A C 1
ATOM 1291 O O . LEU A 1 157 ? -7.603 -1.829 13.706 1.00 82.38 157 LEU A O 1
ATOM 1295 N N . PRO A 1 158 ? -5.571 -2.779 13.714 1.00 78.75 158 PRO A N 1
ATOM 1296 C CA . PRO A 1 158 ? -5.935 -3.851 14.645 1.00 78.75 158 PRO A CA 1
ATOM 1297 C C . PRO A 1 158 ? -5.955 -3.412 16.115 1.00 78.75 158 PRO A C 1
ATOM 1299 O O . PRO A 1 158 ? -6.725 -3.952 16.913 1.00 78.75 158 PRO A O 1
ATOM 1302 N N . LEU A 1 159 ? -5.125 -2.439 16.508 1.00 78.75 159 LEU A N 1
ATOM 1303 C CA . LEU A 1 159 ? -5.048 -1.982 17.899 1.00 78.75 159 LEU A CA 1
ATOM 1304 C C . LEU A 1 159 ? -6.329 -1.261 18.342 1.00 78.75 159 LEU A C 1
ATOM 1306 O O . LEU A 1 159 ? -6.738 -1.370 19.501 1.00 78.75 159 LEU A O 1
ATOM 1310 N N . LEU A 1 160 ? -6.976 -0.539 17.430 1.00 76.50 160 LEU A N 1
ATOM 1311 C CA . LEU A 1 160 ? -8.189 0.229 17.700 1.00 76.50 160 LEU A CA 1
ATOM 1312 C C . LEU A 1 160 ? -9.376 -0.651 18.156 1.00 76.50 160 LEU A C 1
ATOM 1314 O O . LEU A 1 160 ? -9.871 -0.424 19.267 1.00 76.50 160 LEU A O 1
ATOM 1318 N N . PRO A 1 161 ? -9.794 -1.706 17.423 1.00 69.25 161 PRO A N 1
ATOM 1319 C CA . PRO A 1 161 ? -10.799 -2.642 17.919 1.00 69.25 161 PRO A CA 1
ATOM 1320 C C . PRO A 1 161 ? -10.294 -3.435 19.128 1.00 69.25 161 PRO A C 1
ATOM 1322 O O . PRO A 1 161 ? -11.091 -3.753 20.006 1.00 69.25 161 PRO A O 1
ATOM 1325 N N . ALA A 1 162 ? -8.992 -3.725 19.240 1.00 70.94 162 ALA A N 1
ATOM 1326 C CA . ALA A 1 162 ? -8.450 -4.440 20.396 1.00 70.94 162 ALA A CA 1
ATOM 1327 C C . ALA A 1 162 ? -8.631 -3.655 21.704 1.00 70.94 162 ALA A C 1
ATOM 1329 O O . ALA A 1 162 ? -9.045 -4.230 22.711 1.00 70.94 162 ALA A O 1
ATOM 1330 N N . ARG A 1 163 ? -8.395 -2.336 21.698 1.00 67.69 163 ARG A N 1
ATOM 1331 C CA . ARG A 1 163 ? -8.644 -1.467 22.863 1.00 67.69 163 ARG A CA 1
ATOM 1332 C C . ARG A 1 163 ? -10.126 -1.406 23.228 1.00 67.69 163 ARG A C 1
ATOM 1334 O O . ARG A 1 163 ? -10.454 -1.482 24.413 1.00 67.69 163 ARG A O 1
ATOM 1341 N N . LEU A 1 164 ? -11.014 -1.322 22.236 1.00 65.06 164 LEU A N 1
ATOM 1342 C CA . LEU A 1 164 ? -12.463 -1.347 22.460 1.00 65.06 164 LEU A CA 1
ATOM 1343 C C . LEU A 1 164 ? -12.907 -2.684 23.076 1.00 65.06 164 LEU A C 1
ATOM 1345 O O . LEU A 1 164 ? -13.611 -2.715 24.086 1.00 65.06 164 LEU A O 1
ATOM 1349 N N . VAL A 1 165 ? -12.432 -3.794 22.510 1.00 64.31 165 VAL A N 1
ATOM 1350 C CA . VAL A 1 165 ? -12.706 -5.161 22.974 1.00 64.31 165 VAL A CA 1
ATOM 1351 C C . VAL A 1 165 ? -12.088 -5.433 24.344 1.00 64.31 165 VAL A C 1
ATOM 1353 O O . VAL A 1 165 ? -12.609 -6.265 25.070 1.00 64.31 165 VAL A O 1
ATOM 1356 N N . TRP A 1 166 ? -11.010 -4.752 24.737 1.00 63.34 166 TRP A N 1
ATOM 1357 C CA . TRP A 1 166 ? -10.437 -4.896 26.078 1.00 63.34 166 TRP A CA 1
ATOM 1358 C C . TRP A 1 166 ? -11.284 -4.193 27.147 1.00 63.34 166 TRP A C 1
ATOM 1360 O O . TRP A 1 166 ? -11.387 -4.691 28.268 1.00 63.34 166 TRP A O 1
ATOM 1370 N N . LYS A 1 167 ? -11.929 -3.071 26.806 1.00 56.34 167 LYS A N 1
ATOM 1371 C CA . LYS A 1 167 ? -12.880 -2.396 27.704 1.00 56.34 167 LYS A CA 1
ATOM 1372 C C . LYS A 1 167 ? -14.229 -3.119 27.782 1.00 56.34 167 LYS A C 1
ATOM 1374 O O . LYS A 1 167 ? -14.872 -3.091 28.827 1.00 56.34 167 LYS A O 1
ATOM 1379 N N . ALA A 1 168 ? -14.647 -3.793 26.712 1.00 53.19 168 ALA A N 1
ATOM 1380 C CA . ALA A 1 168 ? -15.802 -4.686 26.728 1.00 53.19 168 ALA A CA 1
ATOM 1381 C C . ALA A 1 168 ? -15.426 -6.051 27.346 1.00 53.19 168 ALA A C 1
ATOM 1383 O O . ALA A 1 168 ? -14.348 -6.577 27.103 1.00 53.19 168 ALA A O 1
ATOM 1384 N N . LYS A 1 169 ? -16.295 -6.685 28.142 1.00 50.09 169 LYS A N 1
ATOM 1385 C CA . LYS A 1 169 ? -16.044 -8.038 28.689 1.00 50.09 169 LYS A CA 1
ATOM 1386 C C . LYS A 1 169 ? -16.131 -9.110 27.585 1.00 50.09 169 LYS A C 1
ATOM 1388 O O . LYS A 1 169 ? -17.102 -9.857 27.533 1.00 50.09 169 LYS A O 1
ATOM 1393 N N . MET A 1 170 ? -15.162 -9.176 26.672 1.00 51.78 170 MET A N 1
ATOM 1394 C CA . MET A 1 170 ? -15.139 -10.159 25.582 1.00 51.78 170 MET A CA 1
ATOM 1395 C C . MET A 1 170 ? -14.200 -11.346 25.842 1.00 51.78 170 MET A C 1
ATOM 1397 O O . MET A 1 170 ? -13.180 -11.252 26.527 1.00 51.78 170 MET A O 1
ATOM 1401 N N . GLU A 1 171 ? -14.590 -12.480 25.258 1.00 48.25 171 GLU A N 1
ATOM 1402 C CA . GLU A 1 171 ? -14.013 -13.818 25.401 1.00 48.25 171 GLU A CA 1
ATOM 1403 C C . GLU A 1 171 ? -12.535 -13.901 24.957 1.00 48.25 171 GLU A C 1
ATOM 1405 O O . GLU A 1 171 ? -12.125 -13.301 23.959 1.00 48.25 171 GLU A O 1
ATOM 1410 N N . ARG A 1 172 ? -11.725 -14.697 25.676 1.00 57.31 172 ARG A N 1
ATOM 1411 C CA . ARG A 1 172 ? -10.253 -14.787 25.528 1.00 57.31 172 ARG A CA 1
ATOM 1412 C C . ARG A 1 172 ? -9.767 -15.096 24.102 1.00 57.31 172 ARG A C 1
ATOM 1414 O O . ARG A 1 172 ? -8.668 -14.683 23.746 1.00 57.31 172 ARG A O 1
ATOM 1421 N N . ARG A 1 173 ? -10.584 -15.752 23.269 1.00 56.00 173 ARG A N 1
ATOM 1422 C CA . ARG A 1 173 ? -10.232 -16.129 21.885 1.00 56.00 173 ARG A CA 1
ATOM 1423 C C . ARG A 1 173 ? -9.884 -14.926 21.001 1.00 56.00 173 ARG A C 1
ATOM 1425 O O . ARG A 1 173 ? -8.910 -14.987 20.262 1.00 56.00 173 ARG A O 1
ATOM 1432 N N . LYS A 1 174 ? -10.610 -13.806 21.124 1.00 55.44 174 LYS A N 1
ATOM 1433 C CA . LYS A 1 174 ? -10.354 -12.599 20.311 1.00 55.44 174 LYS A CA 1
ATOM 1434 C C . LYS A 1 174 ? -9.059 -11.886 20.704 1.00 55.44 174 LYS A C 1
ATOM 1436 O O . LYS A 1 174 ? -8.412 -11.291 19.851 1.00 55.44 174 LYS A O 1
ATOM 1441 N N . LYS A 1 175 ? -8.655 -11.983 21.977 1.00 59.16 175 LYS A N 1
ATOM 1442 C CA . LYS A 1 175 ? -7.370 -11.442 22.448 1.00 59.16 175 LYS A CA 1
ATOM 1443 C C . LYS A 1 175 ? -6.193 -12.177 21.809 1.00 59.16 175 LYS A C 1
ATOM 1445 O O . LYS A 1 175 ? -5.249 -11.531 21.375 1.00 59.16 175 LYS A O 1
ATOM 1450 N N . ILE A 1 176 ? -6.276 -13.504 21.698 1.00 67.50 176 ILE A N 1
ATOM 1451 C CA . ILE A 1 176 ? -5.202 -14.334 21.129 1.00 67.50 176 ILE A CA 1
ATOM 1452 C C . ILE A 1 176 ? -4.986 -14.021 19.641 1.00 67.50 176 ILE A C 1
ATOM 1454 O O . ILE A 1 176 ? -3.842 -13.867 19.226 1.00 67.50 176 ILE A O 1
ATOM 1458 N N . SER A 1 177 ? -6.054 -13.841 18.852 1.00 65.81 177 SER A N 1
ATOM 1459 C CA . SER A 1 177 ? -5.927 -13.478 17.429 1.00 65.81 177 SER A CA 1
ATOM 1460 C C . SER A 1 177 ? -5.200 -12.147 17.217 1.00 65.81 177 SER A C 1
ATOM 1462 O O . SER A 1 177 ? -4.396 -12.039 16.299 1.00 65.81 177 SER A O 1
ATOM 1464 N N . VAL A 1 178 ? -5.428 -11.152 18.082 1.00 63.31 178 VAL A N 1
ATOM 1465 C CA . VAL A 1 178 ? -4.734 -9.854 17.998 1.00 63.31 178 VAL A CA 1
ATOM 1466 C C . VAL A 1 178 ? -3.243 -10.010 18.295 1.00 63.31 178 VAL A C 1
ATOM 1468 O O . VAL A 1 178 ? -2.423 -9.504 17.535 1.00 63.31 178 VAL A O 1
ATOM 1471 N N . TYR A 1 179 ? -2.882 -10.741 19.356 1.00 66.12 179 TYR A N 1
ATOM 1472 C CA . TYR A 1 179 ? -1.474 -11.007 19.668 1.00 66.12 179 TYR A CA 1
ATOM 1473 C C . TYR A 1 179 ? -0.773 -11.787 18.551 1.00 66.12 179 TYR A C 1
ATOM 1475 O O . TYR A 1 179 ? 0.372 -11.483 18.234 1.00 66.12 179 TYR A O 1
ATOM 1483 N N . ALA A 1 180 ? -1.461 -12.744 17.923 1.00 68.75 180 ALA A N 1
ATOM 1484 C CA . ALA A 1 180 ? -0.910 -13.524 16.820 1.00 68.75 180 ALA A CA 1
ATOM 1485 C C . ALA A 1 180 ? -0.621 -12.663 15.579 1.00 68.75 180 ALA A C 1
ATOM 1487 O O . ALA A 1 180 ? 0.462 -12.767 15.012 1.00 68.75 180 ALA A O 1
ATOM 1488 N N . VAL A 1 181 ? -1.542 -11.775 15.184 1.00 70.00 181 VAL A N 1
ATOM 1489 C CA . VAL A 1 181 ? -1.330 -10.864 14.041 1.00 70.00 181 VAL A CA 1
ATOM 1490 C C . VAL A 1 181 ? -0.185 -9.883 14.320 1.00 70.00 181 VAL A C 1
ATOM 1492 O O . VAL A 1 181 ? 0.651 -9.657 13.449 1.00 70.00 181 VAL A O 1
ATOM 1495 N N . LEU A 1 182 ? -0.099 -9.357 15.547 1.00 65.62 182 LEU A N 1
ATOM 1496 C CA . LEU A 1 182 ? 0.980 -8.456 15.962 1.00 65.62 182 LEU A CA 1
ATOM 1497 C C . LEU A 1 182 ? 2.353 -9.155 15.939 1.00 65.62 182 LEU A C 1
ATOM 1499 O O . LEU A 1 182 ? 3.332 -8.591 15.456 1.00 65.62 182 LEU A O 1
ATOM 1503 N N . ALA A 1 183 ? 2.411 -10.398 16.427 1.00 68.00 183 ALA A N 1
ATOM 1504 C CA . ALA A 1 183 ? 3.627 -11.207 16.444 1.00 68.00 183 ALA A CA 1
ATOM 1505 C C . ALA A 1 183 ? 4.090 -11.580 15.024 1.00 68.00 183 ALA A C 1
ATOM 1507 O O . ALA A 1 183 ? 5.279 -11.480 14.719 1.00 68.00 183 ALA A O 1
ATOM 1508 N N . LEU A 1 184 ? 3.160 -11.946 14.134 1.00 67.94 184 LEU A N 1
ATOM 1509 C CA . LEU A 1 184 ? 3.460 -12.241 12.728 1.00 67.94 184 LEU A CA 1
ATOM 1510 C C . LEU A 1 184 ? 4.040 -11.020 11.999 1.00 67.94 184 LEU A C 1
ATOM 1512 O O . LEU A 1 184 ? 5.027 -11.160 11.282 1.00 67.94 184 LEU A O 1
ATOM 1516 N N . GLY A 1 185 ? 3.499 -9.822 12.246 1.00 62.25 185 GLY A N 1
ATOM 1517 C CA . GLY A 1 185 ? 4.049 -8.578 11.697 1.00 62.25 185 GLY A CA 1
ATOM 1518 C C . GLY A 1 185 ? 5.475 -8.284 12.176 1.00 62.25 185 GLY A C 1
ATOM 1519 O O . GLY A 1 185 ? 6.322 -7.886 11.380 1.00 62.25 185 GLY A O 1
ATOM 1520 N N . SER A 1 186 ? 5.776 -8.533 13.457 1.00 61.03 186 SER A N 1
ATOM 1521 C CA . SER A 1 186 ? 7.128 -8.333 14.000 1.00 61.03 186 SER A CA 1
ATOM 1522 C C . SER A 1 186 ? 8.164 -9.324 13.464 1.00 61.03 186 SER A C 1
ATOM 1524 O O . SER A 1 186 ? 9.319 -8.947 13.293 1.00 61.03 186 SER A O 1
ATOM 1526 N N . MET A 1 187 ? 7.768 -10.561 13.148 1.00 62.00 187 MET A N 1
ATOM 1527 C CA . MET A 1 187 ? 8.694 -11.552 12.586 1.00 62.00 187 MET A CA 1
ATOM 1528 C C . MET A 1 187 ? 9.145 -11.187 11.167 1.00 62.00 187 MET A C 1
ATOM 1530 O O . MET A 1 187 ? 10.313 -11.377 10.855 1.00 62.00 187 MET A O 1
ATOM 1534 N N . TYR A 1 188 ? 8.273 -10.592 10.343 1.00 59.31 188 TYR A N 1
ATOM 1535 C CA . TYR A 1 188 ? 8.646 -10.144 8.993 1.00 59.31 188 TYR A CA 1
ATOM 1536 C C . TYR A 1 188 ? 9.708 -9.030 9.009 1.00 59.31 188 TYR A C 1
ATOM 1538 O O . TYR A 1 188 ? 10.561 -8.968 8.133 1.00 59.31 188 TYR A O 1
ATOM 1546 N N . VAL A 1 189 ? 9.685 -8.158 10.022 1.00 57.16 189 VAL A N 1
ATOM 1547 C CA . VAL A 1 189 ? 10.685 -7.087 10.182 1.00 57.16 189 VAL A CA 1
ATOM 1548 C C . VAL A 1 189 ? 12.032 -7.631 10.670 1.00 57.16 189 VAL A C 1
ATOM 1550 O O . VAL A 1 189 ? 13.071 -7.072 10.339 1.00 57.16 189 VAL A O 1
ATOM 1553 N N . LEU A 1 190 ? 12.032 -8.720 11.445 1.00 53.25 190 LEU A N 1
ATOM 1554 C CA . LEU A 1 190 ? 13.263 -9.342 11.945 1.00 53.25 190 LEU A CA 1
ATOM 1555 C C . LEU A 1 190 ? 13.987 -10.182 10.880 1.00 53.25 190 LEU A C 1
ATOM 1557 O O . LEU A 1 190 ? 15.176 -10.443 11.042 1.00 53.25 190 LEU A O 1
ATOM 1561 N N . ASP A 1 191 ? 13.307 -10.545 9.788 1.00 50.78 191 ASP A N 1
ATOM 1562 C CA . ASP A 1 191 ? 13.892 -11.219 8.620 1.00 50.78 191 ASP A CA 1
ATOM 1563 C C . ASP A 1 191 ? 14.396 -10.233 7.548 1.00 50.78 191 ASP A C 1
ATOM 1565 O O . ASP A 1 191 ? 14.454 -10.556 6.367 1.00 50.78 191 ASP A O 1
ATOM 1569 N N . SER A 1 19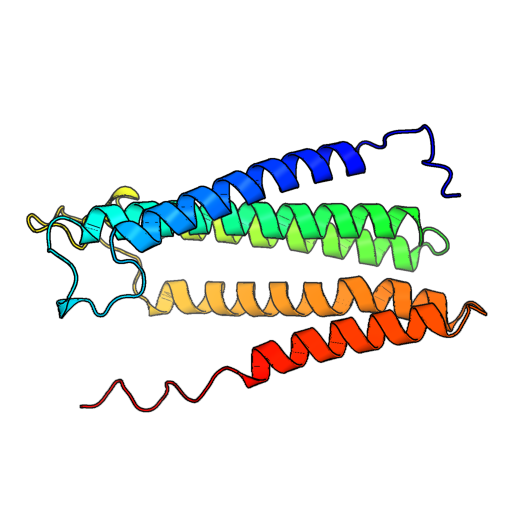2 ? 14.788 -9.012 7.930 1.00 43.72 192 SER A N 1
ATOM 1570 C CA . SER A 1 192 ? 15.732 -8.231 7.125 1.00 43.72 192 SER A CA 1
ATOM 1571 C C . SER A 1 192 ? 17.158 -8.571 7.580 1.00 43.72 192 SER A C 1
ATOM 1573 O O . SER A 1 192 ? 17.711 -7.856 8.427 1.00 43.72 192 SER A O 1
ATOM 1575 N N . PRO A 1 193 ? 17.790 -9.653 7.083 1.00 45.12 193 PRO A N 1
ATOM 1576 C CA . PRO A 1 193 ? 19.201 -9.851 7.320 1.00 45.12 193 PRO A CA 1
ATOM 1577 C C . PRO A 1 193 ? 19.936 -8.737 6.573 1.00 45.12 193 PRO A C 1
ATOM 1579 O O . PRO A 1 193 ? 19.977 -8.705 5.344 1.00 45.12 193 PRO A O 1
ATOM 1582 N N . SER A 1 194 ? 20.482 -7.793 7.339 1.00 48.28 194 SER A N 1
ATOM 1583 C CA . SER A 1 194 ? 21.833 -7.262 7.138 1.00 48.28 194 SER A CA 1
ATOM 1584 C C . SER A 1 194 ? 22.306 -7.216 5.677 1.00 48.28 194 SER A C 1
ATOM 1586 O O . SER A 1 194 ? 23.272 -7.888 5.313 1.00 48.28 194 SER A O 1
ATOM 1588 N N . THR A 1 195 ? 21.647 -6.421 4.830 1.00 48.09 195 THR A N 1
ATOM 1589 C CA . THR A 1 195 ? 22.111 -6.143 3.459 1.00 48.09 195 THR A CA 1
ATOM 1590 C C . THR A 1 195 ? 23.024 -4.912 3.421 1.00 48.09 195 THR A C 1
ATOM 159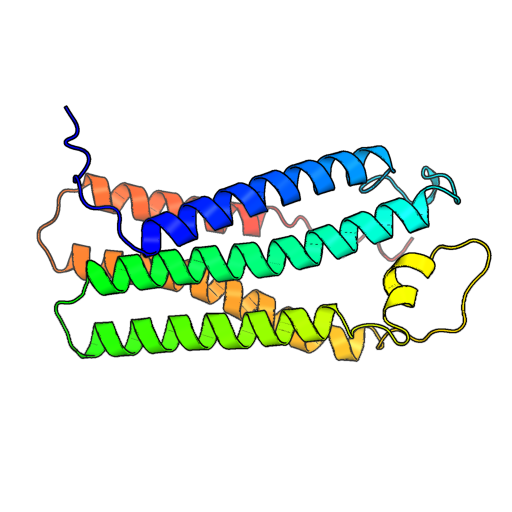2 O O . THR A 1 195 ? 23.148 -4.260 2.394 1.00 48.09 195 THR A O 1
ATOM 1595 N N . ASP A 1 196 ? 23.699 -4.608 4.534 1.00 49.03 196 ASP A N 1
ATOM 1596 C CA . ASP A 1 196 ? 24.682 -3.519 4.636 1.00 49.03 196 ASP A CA 1
ATOM 1597 C C . ASP A 1 196 ? 26.106 -3.951 4.222 1.00 49.03 196 ASP A C 1
ATOM 1599 O O . ASP A 1 196 ? 27.009 -3.124 4.174 1.00 49.03 196 ASP A O 1
ATOM 1603 N N . ASN A 1 197 ? 26.330 -5.228 3.869 1.00 45.59 197 ASN A N 1
ATOM 1604 C CA . ASN A 1 197 ? 27.675 -5.770 3.603 1.00 45.59 197 ASN A CA 1
ATOM 1605 C C . ASN A 1 197 ? 27.915 -6.325 2.182 1.00 45.59 197 ASN A C 1
ATOM 1607 O O . ASN A 1 197 ? 28.918 -7.002 1.971 1.00 45.59 197 ASN A O 1
ATOM 1611 N N . LEU A 1 198 ? 27.054 -6.047 1.192 1.00 49.59 198 LEU A N 1
ATOM 1612 C CA . LEU A 1 198 ? 27.260 -6.518 -0.196 1.00 49.59 198 LEU A CA 1
ATOM 1613 C C . LEU A 1 198 ? 27.447 -5.419 -1.260 1.00 49.59 198 LEU A C 1
ATOM 1615 O O . LEU A 1 198 ? 27.481 -5.733 -2.444 1.00 49.59 198 LEU A O 1
ATOM 1619 N N . ILE A 1 199 ? 27.632 -4.150 -0.871 1.00 43.94 199 ILE A N 1
ATOM 1620 C CA . ILE A 1 199 ? 27.893 -3.043 -1.824 1.00 43.94 199 ILE A CA 1
ATOM 1621 C C . ILE A 1 199 ? 29.396 -2.695 -1.952 1.00 43.94 199 ILE A C 1
ATOM 1623 O O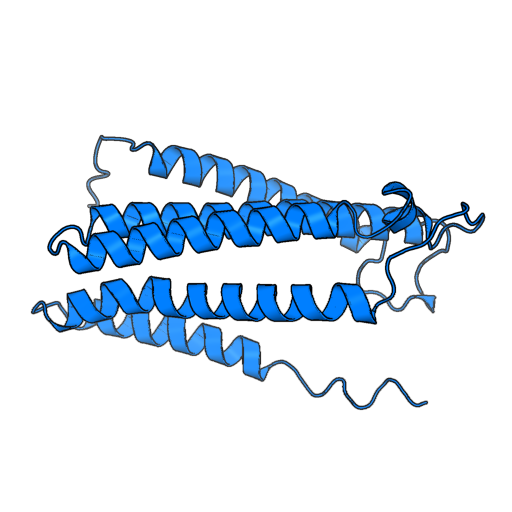 . ILE A 1 199 ? 29.779 -1.926 -2.825 1.00 43.94 199 ILE A O 1
ATOM 1627 N N . CYS A 1 200 ? 30.287 -3.326 -1.181 1.00 40.12 200 CYS A N 1
ATOM 1628 C CA . CYS A 1 200 ? 31.738 -3.191 -1.372 1.00 40.12 200 CYS A CA 1
ATOM 1629 C C . CYS A 1 200 ? 32.425 -4.556 -1.495 1.00 40.12 200 CYS A C 1
ATOM 1631 O O . CYS A 1 200 ? 33.059 -5.023 -0.546 1.00 40.12 200 CYS A O 1
ATOM 1633 N N . LYS A 1 201 ? 32.330 -5.176 -2.674 1.00 36.00 201 LYS A N 1
ATOM 1634 C CA . LYS A 1 201 ? 33.427 -5.957 -3.258 1.00 36.00 201 LYS A CA 1
ATOM 1635 C C . LYS A 1 201 ? 33.237 -6.163 -4.753 1.00 36.00 201 LYS A C 1
ATOM 1637 O O . LYS A 1 201 ? 32.086 -6.432 -5.154 1.00 36.00 201 LYS A O 1
#